Protein AF-A0A7S0CAJ6-F1 (afdb_monomer)

Secondary structure (DSSP, 8-state):
-HHHHHHHHHHHHHHHHHHTTSS-S----SSSS---HHHHHHHHHTSTTT---HHHHHHHHHH--EEEEE---TT----HHHHHHHHHHHHHHHHHHHHHHH----HHHHHHHHHHHHHHHHHHHTS--S-SSPPPHHHHHHHHHHHIIIIIHHHHHHHHHHHHHHHHHHHTSGGGPPPTT---EEEEE-TTT--TT-TT-

Nearest PDB structures (foldseek):
  8qx3-assembly1_C  TM=8.739E-01  e=5.247E-10  Arabidopsis thaliana
  6v3o-assembly1_D  TM=8.210E-01  e=3.487E-10  Zea mays
  8qx3-assembly1_A  TM=8.551E-01  e=1.188E-09  Arabidopsis thaliana
  8qx3-assembly1_B  TM=8.591E-01  e=1.895E-09  Arabidopsis thaliana
  8ojq-assembly1_A-2  TM=8.655E-01  e=7.689E-09  Arabidopsis thaliana

Sequence (201 aa):
EMLRESVRLVNTTAETAKGKSIEMPSPVCALGTQPDSCGSIIPALLKEPYNLTPEEVHETLLNQKVEIVLTAHPTEVNRRTLLDKHHRIQLLLTEADNQRRHGDCTPYQKKLLDESLEREISLIWQSDELARSKPTVQTEAEMGTLVIENVMWKALPQYLRKLNATMISELGGTQFSLPLDATPFQISSWMGGDRDGNQNV

InterPro domains:
  IPR015813 Pyruvate/Phosphoenolpyruvate kinase-like domain superfamily [SSF51621] (33-201)
  IPR018129 Phosphoenolpyruvate carboxylase, Lys active site [PS00781] (69-80)
  IPR021135 Phosphoenolpyruvate carboxylase [PF00311] (28-201)
  IPR021135 Phosphoenolpyruvate carboxylase [PR00150] (68-81)
  IPR021135 Phosphoenolpyruvate carboxylase [PR00150] (125-141)
  IPR021135 Phosphoenolpyruvate carboxylase [PR00150] (187-201)
  IPR021135 Phosphoenolpyruvate carboxylase [PTHR30523] (35-201)

Organism: NCBI:txid420281

Radius of gyration: 21.63 Å; Cα contacts (8 Å, |Δi|>4): 138; chains: 1; bounding box: 56×46×52 Å

Structure (mmCIF, N/CA/C/O backbone):
data_AF-A0A7S0CAJ6-F1
#
_entry.id   AF-A0A7S0CAJ6-F1
#
loop_
_atom_site.group_PDB
_atom_site.id
_atom_site.type_symbol
_atom_site.label_atom_id
_atom_site.label_alt_id
_atom_site.label_comp_id
_atom_site.label_asym_id
_atom_site.label_entity_id
_atom_site.label_seq_id
_atom_site.pdbx_PDB_ins_code
_atom_site.Cartn_x
_atom_site.Cartn_y
_atom_site.Cartn_z
_atom_site.occupancy
_atom_site.B_iso_or_equiv
_atom_site.auth_seq_id
_atom_site.auth_comp_id
_atom_site.auth_asym_id
_atom_site.auth_atom_id
_atom_site.pdbx_PDB_model_num
ATOM 1 N N . GLU A 1 1 ? 8.301 1.574 -28.853 1.00 56.06 1 G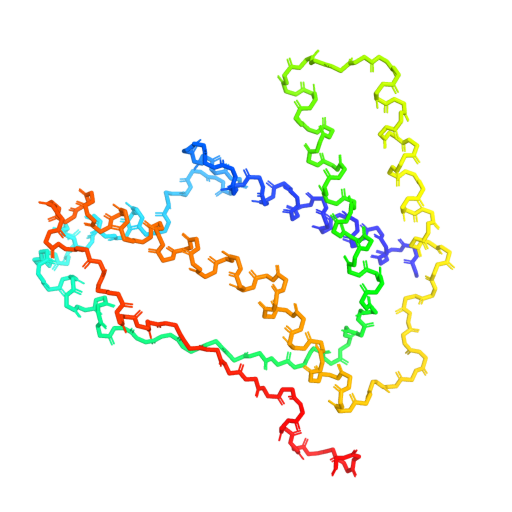LU A N 1
ATOM 2 C CA . GLU A 1 1 ? 9.159 1.364 -27.666 1.00 56.06 1 GLU A CA 1
ATOM 3 C C . GLU A 1 1 ? 9.494 2.681 -26.977 1.00 56.06 1 GLU A C 1
ATOM 5 O O . GLU A 1 1 ? 8.996 2.885 -25.882 1.00 56.06 1 GLU A O 1
ATOM 10 N N . MET A 1 2 ? 10.148 3.635 -27.652 1.00 53.91 2 MET A N 1
ATOM 11 C CA . MET A 1 2 ? 10.526 4.949 -27.086 1.00 53.91 2 MET A CA 1
ATOM 12 C C . MET A 1 2 ? 9.396 5.714 -26.357 1.00 53.91 2 MET A C 1
ATOM 14 O O . MET A 1 2 ? 9.608 6.244 -25.274 1.00 53.91 2 MET A O 1
ATOM 18 N N . LEU A 1 3 ? 8.179 5.740 -26.915 1.00 60.88 3 LEU A N 1
ATOM 19 C CA . LEU A 1 3 ? 7.021 6.403 -26.291 1.00 60.88 3 LEU A CA 1
ATOM 20 C C . LEU A 1 3 ? 6.440 5.646 -25.083 1.00 60.88 3 LEU A C 1
ATOM 22 O O . LEU A 1 3 ? 5.739 6.241 -24.275 1.00 60.88 3 LEU A O 1
ATOM 26 N N . ARG A 1 4 ? 6.678 4.335 -24.963 1.00 64.38 4 ARG A N 1
ATOM 27 C CA . ARG A 1 4 ? 6.185 3.544 -23.823 1.00 64.38 4 ARG A CA 1
ATOM 28 C C . ARG A 1 4 ? 7.113 3.678 -22.627 1.00 64.38 4 ARG A C 1
ATOM 30 O O . ARG A 1 4 ? 6.627 3.883 -21.520 1.00 64.38 4 ARG A O 1
ATOM 37 N N . GLU A 1 5 ? 8.422 3.636 -22.866 1.00 65.69 5 GLU A N 1
ATOM 38 C CA . GLU A 1 5 ? 9.405 3.872 -21.809 1.00 65.69 5 GLU A CA 1
ATOM 39 C C . GLU A 1 5 ? 9.299 5.283 -21.239 1.00 65.69 5 GLU A C 1
ATOM 41 O O . GLU A 1 5 ? 9.301 5.450 -20.022 1.00 65.69 5 GLU A O 1
ATOM 46 N N . SER A 1 6 ? 9.114 6.295 -22.092 1.00 64.12 6 SER A N 1
ATOM 47 C CA . SER A 1 6 ? 8.906 7.660 -21.611 1.00 64.12 6 SER A CA 1
ATOM 48 C C . SER A 1 6 ? 7.640 7.774 -20.760 1.00 64.12 6 SER A C 1
ATOM 50 O O . SER A 1 6 ? 7.690 8.371 -19.690 1.00 64.12 6 SER A O 1
ATOM 52 N N . VAL A 1 7 ? 6.531 7.138 -21.156 1.00 69.44 7 VAL A N 1
ATOM 53 C CA . VAL A 1 7 ? 5.298 7.102 -20.350 1.00 69.44 7 VAL A CA 1
ATOM 54 C C . VAL A 1 7 ? 5.506 6.364 -19.023 1.00 69.44 7 VAL A C 1
ATOM 56 O O . VAL A 1 7 ? 5.032 6.839 -17.995 1.00 69.44 7 VAL A O 1
ATOM 59 N N . ARG A 1 8 ? 6.245 5.249 -18.994 1.00 68.00 8 ARG A N 1
ATOM 60 C CA . ARG A 1 8 ? 6.534 4.509 -17.750 1.00 68.00 8 ARG A CA 1
ATOM 61 C C . ARG A 1 8 ? 7.472 5.253 -16.811 1.00 68.00 8 ARG A C 1
ATOM 63 O O . ARG A 1 8 ? 7.234 5.254 -15.607 1.00 68.00 8 ARG A O 1
ATOM 70 N N . LEU A 1 9 ? 8.499 5.919 -17.331 1.00 69.44 9 LEU A N 1
ATOM 71 C CA . LEU A 1 9 ? 9.369 6.798 -16.544 1.00 69.44 9 LEU A CA 1
ATOM 72 C C . LEU A 1 9 ? 8.588 7.999 -15.999 1.00 69.44 9 LEU A C 1
ATOM 74 O O . LEU A 1 9 ? 8.741 8.357 -14.830 1.00 69.44 9 LEU A O 1
ATOM 78 N N . VAL A 1 10 ? 7.690 8.580 -16.798 1.00 70.69 10 VAL A N 1
ATOM 79 C CA . VAL A 1 10 ? 6.764 9.628 -16.341 1.00 70.69 10 VAL A CA 1
ATOM 80 C C . VAL A 1 10 ? 5.822 9.094 -15.256 1.00 70.69 10 VAL A C 1
ATOM 82 O O . VAL A 1 10 ? 5.628 9.757 -14.241 1.00 70.69 10 VAL A O 1
ATOM 85 N N . ASN A 1 11 ? 5.304 7.874 -15.392 1.00 69.38 11 ASN A N 1
ATOM 86 C CA . ASN A 1 11 ? 4.483 7.258 -14.349 1.00 69.38 11 ASN A CA 1
ATOM 87 C C . ASN A 1 11 ? 5.297 6.966 -13.084 1.00 69.38 11 ASN A C 1
ATOM 89 O O . ASN A 1 11 ? 4.845 7.300 -12.000 1.00 69.38 11 ASN A O 1
ATOM 93 N N . THR A 1 12 ? 6.521 6.446 -13.207 1.00 66.44 12 THR A N 1
ATOM 94 C CA . THR A 1 12 ? 7.406 6.157 -12.063 1.00 66.44 12 THR A CA 1
ATOM 95 C C . THR A 1 12 ? 7.773 7.442 -11.321 1.00 66.44 12 THR A C 1
ATOM 97 O O . THR A 1 12 ? 7.768 7.484 -10.094 1.00 66.44 12 THR A O 1
ATOM 100 N N . THR A 1 13 ? 8.068 8.523 -12.046 1.00 64.38 13 THR A N 1
ATOM 101 C CA . THR A 1 13 ? 8.345 9.837 -11.440 1.00 64.38 13 THR A CA 1
ATOM 102 C C . THR A 1 13 ? 7.095 10.425 -10.786 1.00 64.38 13 THR A C 1
ATOM 104 O O . THR A 1 13 ? 7.186 10.937 -9.670 1.00 64.38 13 THR A O 1
ATOM 107 N N . ALA A 1 14 ? 5.918 10.286 -11.406 1.00 62.78 14 ALA A N 1
ATOM 108 C CA . ALA A 1 14 ? 4.643 10.681 -10.809 1.00 62.78 14 ALA A CA 1
ATOM 109 C C . ALA A 1 14 ? 4.301 9.853 -9.556 1.00 62.78 14 ALA A C 1
ATOM 111 O O . ALA A 1 14 ? 3.834 10.402 -8.560 1.00 62.78 14 ALA A O 1
ATOM 112 N N . GLU A 1 15 ? 4.565 8.549 -9.567 1.00 64.12 15 GLU A N 1
ATOM 113 C CA . GLU A 1 15 ? 4.399 7.650 -8.424 1.00 64.12 15 GLU A CA 1
ATOM 114 C C . GLU A 1 15 ? 5.406 7.941 -7.320 1.00 64.12 15 GLU A C 1
ATOM 116 O O . GLU A 1 15 ? 5.031 7.934 -6.158 1.00 64.12 15 GLU A O 1
ATOM 121 N N . THR A 1 16 ? 6.654 8.274 -7.649 1.00 58.00 16 THR A N 1
ATOM 122 C CA . THR A 1 16 ? 7.658 8.714 -6.666 1.00 58.00 16 THR A CA 1
ATOM 123 C C . THR A 1 16 ? 7.223 10.027 -6.014 1.00 58.00 16 THR A C 1
ATOM 125 O O . THR A 1 16 ? 7.262 10.163 -4.792 1.00 58.00 16 THR A O 1
ATOM 128 N N . ALA A 1 17 ? 6.715 10.972 -6.812 1.00 57.72 17 ALA A N 1
ATOM 129 C CA . ALA A 1 17 ? 6.152 12.220 -6.308 1.00 57.72 17 ALA A CA 1
ATOM 130 C C . ALA A 1 17 ? 4.922 11.990 -5.407 1.00 57.72 17 ALA A C 1
ATOM 132 O O . ALA A 1 17 ? 4.751 12.719 -4.430 1.00 57.72 17 ALA A O 1
ATOM 133 N N . LYS A 1 18 ? 4.100 10.965 -5.687 1.00 54.47 18 LYS A N 1
ATOM 134 C CA . LYS A 1 18 ? 2.962 10.547 -4.842 1.00 54.47 18 LYS A CA 1
ATOM 135 C C . LYS A 1 18 ? 3.380 9.733 -3.605 1.00 54.47 18 LYS A C 1
ATOM 137 O O . LYS A 1 18 ? 2.812 9.922 -2.539 1.00 54.47 18 LYS A O 1
ATOM 142 N N . GLY A 1 19 ? 4.375 8.851 -3.718 1.00 43.56 19 GLY A N 1
ATOM 143 C CA . GLY A 1 19 ? 4.900 7.977 -2.655 1.00 43.56 19 GLY A CA 1
ATOM 144 C C . GLY A 1 19 ? 5.684 8.720 -1.568 1.00 43.56 19 GLY A C 1
ATOM 145 O O . GLY A 1 19 ? 5.914 8.187 -0.485 1.00 43.56 19 GLY A O 1
ATOM 146 N N . LYS A 1 20 ? 5.994 9.995 -1.824 1.00 44.81 20 LYS A N 1
ATOM 147 C CA . LYS A 1 20 ? 6.508 11.019 -0.901 1.00 44.81 20 LYS A CA 1
ATOM 148 C C . LYS A 1 20 ? 5.696 11.176 0.402 1.00 44.81 20 LYS A C 1
ATOM 150 O O . LYS A 1 20 ? 6.142 11.861 1.312 1.00 44.81 20 LYS A O 1
ATOM 155 N N . SER A 1 21 ? 4.525 10.547 0.512 1.00 33.09 21 SER A N 1
ATOM 156 C CA . SER A 1 21 ? 3.640 10.584 1.685 1.00 33.09 21 SER A CA 1
ATOM 157 C C . SER A 1 21 ? 3.901 9.506 2.760 1.00 33.09 21 SER A C 1
ATOM 159 O O . SER A 1 21 ? 3.125 9.445 3.711 1.00 33.09 21 SER A O 1
ATOM 161 N N . ILE A 1 22 ? 4.923 8.642 2.631 1.00 35.56 22 ILE A N 1
ATOM 162 C CA . ILE A 1 22 ? 5.114 7.473 3.531 1.00 35.56 22 ILE A CA 1
ATOM 163 C C . ILE A 1 22 ? 6.194 7.677 4.623 1.00 35.56 22 ILE A C 1
ATOM 165 O O . ILE A 1 22 ? 6.201 6.947 5.613 1.00 35.56 22 ILE A O 1
ATOM 169 N N . GLU A 1 23 ? 7.039 8.711 4.557 1.00 27.86 23 GLU A N 1
ATOM 170 C CA . GLU A 1 23 ? 7.819 9.137 5.733 1.00 27.86 23 GLU A CA 1
ATOM 171 C C . GLU A 1 23 ? 6.961 10.058 6.614 1.00 27.86 23 GLU A C 1
ATOM 173 O O . GLU A 1 23 ? 6.730 11.220 6.286 1.00 27.86 23 GLU A O 1
ATOM 178 N N . MET A 1 24 ? 6.456 9.537 7.739 1.00 28.42 24 MET A N 1
ATOM 179 C CA . MET A 1 24 ? 5.830 10.371 8.773 1.00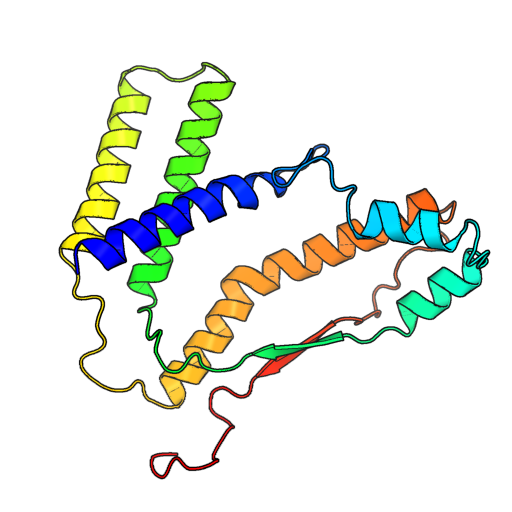 28.42 24 MET A CA 1
ATOM 180 C C . MET A 1 24 ? 6.931 11.152 9.508 1.00 28.42 24 MET A C 1
ATOM 182 O O . MET A 1 24 ? 7.793 10.535 10.135 1.00 28.42 24 MET A O 1
ATOM 186 N N . PRO A 1 25 ? 6.895 12.494 9.449 1.00 31.42 25 PRO A N 1
ATOM 187 C CA . PRO A 1 25 ? 5.883 13.232 10.194 1.00 31.42 25 PRO A CA 1
ATOM 188 C C . PRO A 1 25 ? 4.965 14.084 9.300 1.00 31.42 25 PRO A C 1
ATOM 190 O O . PRO A 1 25 ? 5.428 14.855 8.471 1.00 31.42 25 PRO A O 1
ATOM 193 N N . SER A 1 26 ? 3.654 13.956 9.544 1.00 36.22 26 SER A N 1
ATOM 194 C CA . SER A 1 26 ? 2.537 14.786 9.048 1.00 36.22 26 SER A CA 1
ATOM 195 C C . SER A 1 26 ? 2.526 15.104 7.534 1.00 36.22 26 SER A C 1
ATOM 197 O O . SER A 1 26 ? 3.125 16.090 7.099 1.00 36.22 26 SER A O 1
ATOM 199 N N . PRO A 1 27 ? 1.818 14.316 6.698 1.00 36.31 27 PRO A N 1
ATOM 200 C CA . PRO A 1 27 ? 1.874 14.481 5.253 1.00 36.31 27 PRO A CA 1
ATOM 201 C C . PRO A 1 27 ? 0.840 15.494 4.743 1.00 36.31 27 PRO A C 1
ATOM 203 O O . PRO A 1 27 ? -0.364 15.250 4.703 1.00 36.31 27 PRO A O 1
ATOM 206 N N . VAL A 1 28 ? 1.347 16.621 4.250 1.00 34.81 28 VAL A N 1
ATOM 207 C CA . VAL A 1 28 ? 0.629 17.535 3.358 1.00 34.81 28 VAL A CA 1
ATOM 208 C C . VAL A 1 28 ? 0.810 17.050 1.910 1.00 34.81 28 VAL A C 1
ATOM 210 O O . VAL A 1 28 ? 1.851 17.247 1.297 1.00 34.81 28 VAL A O 1
ATOM 213 N N . CYS A 1 29 ? -0.223 16.378 1.398 1.00 31.06 29 CYS A N 1
ATOM 214 C CA . CYS A 1 29 ? -0.849 16.568 0.081 1.00 31.06 29 CYS A CA 1
ATOM 215 C C . CYS A 1 29 ? -0.003 16.813 -1.189 1.00 31.06 29 CYS A C 1
ATOM 217 O O . CYS A 1 29 ? 0.468 17.919 -1.436 1.00 31.06 29 CYS A O 1
ATOM 219 N N . ALA A 1 30 ? -0.014 15.834 -2.106 1.00 31.23 30 ALA A N 1
ATOM 220 C CA . ALA A 1 30 ? 0.392 15.986 -3.514 1.00 31.23 30 ALA A CA 1
ATOM 221 C C . ALA A 1 30 ? -0.796 16.018 -4.515 1.00 31.23 30 ALA A C 1
ATOM 223 O O . ALA A 1 30 ? -0.592 15.925 -5.723 1.00 31.23 30 ALA A O 1
ATOM 224 N N . LEU A 1 31 ? -2.043 16.163 -4.043 1.00 31.88 31 LEU A N 1
ATOM 225 C CA . LEU A 1 31 ? -3.268 16.236 -4.865 1.00 31.88 31 LEU A CA 1
ATOM 226 C C . LEU A 1 31 ? -4.209 17.333 -4.336 1.00 31.88 31 LEU A C 1
ATOM 228 O O . LEU A 1 31 ? -5.321 17.053 -3.903 1.00 31.88 31 LEU A O 1
ATOM 232 N N . GLY A 1 32 ? -3.746 18.587 -4.289 1.00 28.28 32 GLY A N 1
ATOM 233 C CA . GLY A 1 32 ? -4.445 19.633 -3.528 1.00 28.28 32 GLY A CA 1
ATOM 234 C C . GLY A 1 32 ? -4.537 19.268 -2.042 1.00 28.28 32 GLY A C 1
ATOM 235 O O . GLY A 1 32 ? -4.205 18.158 -1.650 1.00 28.28 32 GLY A O 1
ATOM 236 N N . THR A 1 33 ? -4.937 20.198 -1.182 1.00 36.66 33 THR A N 1
ATOM 237 C CA . THR A 1 33 ? -5.145 19.948 0.253 1.00 36.66 33 THR A CA 1
ATOM 238 C C . THR A 1 33 ? -6.371 19.053 0.475 1.00 36.66 33 THR A C 1
ATOM 240 O O . THR A 1 33 ? -7.414 19.530 0.917 1.00 36.66 33 THR A O 1
ATOM 243 N N . GLN A 1 34 ? -6.298 17.775 0.106 1.00 43.91 34 GLN A N 1
ATOM 244 C CA . GLN A 1 34 ? -7.284 16.784 0.512 1.00 43.91 34 GLN A CA 1
ATOM 245 C C . GLN A 1 34 ? -6.914 16.284 1.910 1.00 43.91 34 GLN A C 1
ATOM 247 O O . GLN A 1 34 ? -5.827 15.738 2.097 1.00 43.91 34 GLN A O 1
ATOM 252 N N . PRO A 1 35 ? -7.769 16.500 2.919 1.00 51.34 35 PRO A N 1
ATOM 253 C CA . PRO A 1 35 ? -7.472 16.024 4.256 1.00 51.34 35 PRO A CA 1
ATOM 254 C C . PRO A 1 35 ? -7.350 14.491 4.244 1.00 51.34 35 PRO A C 1
ATOM 256 O O . PRO A 1 35 ? -7.979 13.817 3.428 1.00 51.34 35 PRO A O 1
ATOM 259 N N . ASP A 1 36 ? -6.502 13.951 5.125 1.00 66.56 36 ASP A N 1
ATOM 260 C CA . ASP A 1 36 ? -6.273 12.509 5.263 1.00 66.56 36 ASP A CA 1
ATOM 261 C C . ASP A 1 36 ? -7.607 11.748 5.245 1.00 66.56 36 ASP A C 1
ATOM 263 O O . ASP A 1 36 ? -8.521 12.110 5.983 1.00 66.56 36 ASP A O 1
ATOM 267 N N . SER A 1 37 ? -7.738 10.701 4.419 1.00 72.12 37 SER A N 1
ATOM 268 C CA . SER A 1 37 ? -9.033 10.024 4.221 1.00 72.12 37 SER A CA 1
ATOM 269 C C . SER A 1 37 ? -9.653 9.579 5.554 1.00 72.12 37 SER A C 1
ATOM 271 O O . SER A 1 37 ? -10.757 10.000 5.881 1.00 72.12 37 SER A O 1
ATOM 273 N N . CYS A 1 38 ? -8.914 8.848 6.394 1.00 75.50 38 CYS A N 1
ATOM 274 C CA . CYS A 1 38 ? -9.419 8.451 7.714 1.00 75.50 38 CYS A CA 1
ATOM 275 C C . CYS A 1 38 ? -9.551 9.642 8.679 1.00 75.50 38 CYS A C 1
ATOM 277 O O . CYS A 1 38 ? -10.531 9.732 9.413 1.00 75.50 38 CYS A O 1
ATOM 279 N N . GLY A 1 39 ? -8.584 10.568 8.655 1.00 77.69 39 GLY A N 1
ATOM 280 C CA . GLY A 1 39 ? -8.543 11.732 9.549 1.00 77.69 39 GLY A CA 1
ATOM 281 C C . GLY A 1 39 ? -9.616 12.784 9.267 1.00 77.69 39 GLY A C 1
ATOM 282 O O . GLY A 1 39 ? -9.896 13.612 10.121 1.00 77.69 39 GLY A O 1
ATOM 283 N N . SER A 1 40 ? -10.236 12.759 8.089 1.00 82.56 40 SER A N 1
ATOM 284 C CA . SER A 1 40 ? -11.346 13.645 7.725 1.00 82.56 40 SER A CA 1
ATOM 285 C C . SER A 1 40 ? -12.705 12.983 7.862 1.00 82.56 40 SER A C 1
ATOM 287 O O . SER A 1 40 ? -13.656 13.638 8.285 1.00 82.56 40 SER A O 1
ATOM 289 N N . ILE A 1 41 ? -12.800 11.694 7.531 1.00 88.19 41 ILE A N 1
ATOM 290 C CA . ILE A 1 41 ? -14.067 10.965 7.543 1.00 88.19 41 ILE A CA 1
ATOM 291 C C . ILE A 1 41 ? -14.548 10.732 8.972 1.00 88.19 41 ILE A C 1
ATOM 293 O O . ILE A 1 41 ? -15.704 11.026 9.253 1.00 88.19 41 ILE A O 1
ATOM 297 N N . ILE A 1 42 ? -13.686 10.267 9.885 1.00 89.19 42 ILE A N 1
ATOM 298 C CA . ILE A 1 42 ? -14.113 9.970 11.264 1.00 89.19 42 ILE A CA 1
ATOM 299 C C . ILE A 1 42 ? -14.698 11.226 11.942 1.00 89.19 42 ILE A C 1
ATOM 301 O O . ILE A 1 42 ? -15.826 11.156 12.427 1.00 89.19 42 ILE A O 1
ATOM 305 N N . PRO A 1 43 ? -14.053 12.408 11.883 1.00 88.25 43 PRO A N 1
ATOM 306 C CA . PRO A 1 43 ? -14.638 13.627 12.446 1.00 88.25 43 PRO A CA 1
ATOM 307 C C . PRO A 1 43 ? -15.889 14.114 11.715 1.00 88.25 43 PRO A C 1
ATOM 309 O O . PRO A 1 43 ? -16.715 14.796 12.316 1.00 88.25 43 PRO A O 1
ATOM 312 N N . ALA A 1 44 ? -16.019 13.819 10.418 1.00 89.19 44 ALA A N 1
ATOM 313 C CA . ALA A 1 44 ? -17.214 14.158 9.652 1.00 89.19 44 ALA A CA 1
ATOM 314 C C . ALA A 1 44 ? -18.415 13.284 10.045 1.00 89.19 44 ALA A C 1
ATOM 316 O O . ALA A 1 44 ? -19.532 13.787 10.061 1.00 89.19 44 ALA A O 1
ATOM 317 N N . LEU A 1 45 ? -18.192 12.016 10.407 1.00 90.50 45 LEU A N 1
ATOM 318 C CA . LEU A 1 45 ? -19.237 11.102 10.888 1.00 90.50 45 LEU A CA 1
ATOM 319 C C . LEU A 1 45 ? -19.784 11.499 12.268 1.00 90.50 45 LEU A C 1
ATOM 321 O O . LEU A 1 45 ? -20.966 11.304 12.540 1.00 90.50 45 LEU A O 1
ATOM 325 N N . LEU A 1 46 ? -18.940 12.096 13.115 1.00 90.12 46 LEU A N 1
ATOM 326 C CA . LEU A 1 46 ? -19.338 12.618 14.430 1.00 90.12 46 LEU A CA 1
ATOM 327 C C . LEU A 1 46 ? -20.102 13.951 14.348 1.00 90.12 46 LEU A C 1
ATOM 329 O O . LEU A 1 46 ? -20.666 14.407 15.340 1.00 90.12 46 LEU A O 1
ATOM 333 N N . LYS A 1 47 ? -20.079 14.614 13.188 1.00 90.19 47 LYS A N 1
ATOM 334 C CA . LYS A 1 47 ? -20.728 15.909 12.951 1.00 90.19 47 LYS A CA 1
ATOM 335 C C . LYS A 1 47 ? -21.981 15.735 12.091 1.00 90.19 47 LYS A C 1
ATOM 337 O O . LYS A 1 47 ? -22.236 14.684 11.502 1.00 90.19 47 LYS A O 1
ATOM 342 N N . GLU A 1 48 ? -22.745 16.814 11.980 1.00 82.88 48 GLU A N 1
ATOM 343 C CA . GLU A 1 48 ? -23.867 16.916 11.048 1.00 82.88 48 GLU A CA 1
ATOM 344 C C . GLU A 1 48 ? -23.420 16.606 9.604 1.00 82.88 48 GLU A C 1
ATOM 346 O O . GLU A 1 48 ? -22.362 17.092 9.181 1.00 82.88 48 GLU A O 1
ATOM 351 N N . PRO A 1 49 ? -24.201 15.843 8.811 1.00 84.06 49 PRO A N 1
ATOM 352 C CA . PRO A 1 49 ? -25.571 15.373 9.070 1.00 84.06 49 PRO A CA 1
ATOM 353 C C . PRO A 1 49 ? -25.673 13.979 9.721 1.00 84.06 49 PRO A C 1
ATOM 355 O O . PRO A 1 49 ? -26.778 13.457 9.855 1.00 84.06 49 PRO A O 1
ATOM 358 N N . TYR A 1 50 ? -24.550 13.332 10.043 1.00 88.31 50 TYR A N 1
ATOM 359 C CA . TYR A 1 50 ? -24.548 11.931 10.477 1.00 88.31 50 TYR A CA 1
ATOM 360 C C . TYR A 1 50 ? -24.758 11.785 11.988 1.00 88.31 50 TYR A C 1
ATOM 362 O O . TYR A 1 50 ? -25.508 10.902 12.390 1.00 88.31 50 TYR A O 1
ATOM 370 N N . ASN A 1 51 ? -24.145 12.662 12.801 1.00 89.88 51 ASN A N 1
ATOM 371 C CA . ASN A 1 51 ? -24.272 12.697 14.270 1.00 89.88 51 ASN A CA 1
ATOM 372 C C . ASN A 1 51 ? -24.143 11.321 14.951 1.00 89.88 51 ASN A C 1
ATOM 374 O O . ASN A 1 51 ? -24.859 11.026 15.910 1.00 89.88 51 ASN A O 1
ATOM 378 N N . LEU A 1 52 ? -23.240 10.476 14.454 1.00 92.69 52 LEU A N 1
ATOM 379 C CA . LEU A 1 52 ? -23.006 9.158 15.039 1.00 92.69 52 LEU A CA 1
ATOM 380 C C . LEU A 1 52 ? -22.263 9.296 16.366 1.00 92.69 52 LEU A C 1
ATOM 382 O O . LEU A 1 52 ? -21.411 10.181 16.521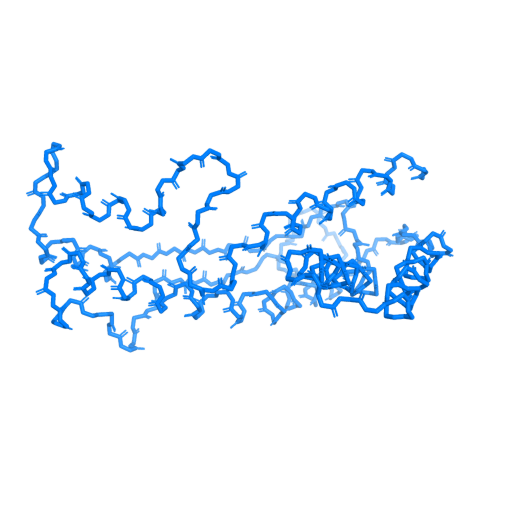 1.00 92.69 52 LEU A O 1
ATOM 386 N N . THR A 1 53 ? -22.550 8.411 17.318 1.00 93.31 53 THR A N 1
ATOM 387 C CA . THR A 1 53 ? -21.764 8.371 18.555 1.00 93.31 53 THR A CA 1
ATOM 388 C C . THR A 1 53 ? -20.396 7.726 18.304 1.00 93.31 53 THR A C 1
ATOM 390 O O . THR A 1 53 ? -20.239 6.920 17.378 1.00 93.31 53 THR A O 1
ATOM 393 N N . PRO A 1 54 ? -19.373 8.043 19.118 1.00 92.38 54 PRO A N 1
ATOM 394 C CA . PRO A 1 54 ? -18.069 7.398 19.002 1.00 92.38 54 PRO A CA 1
ATOM 395 C C . PRO A 1 54 ? -18.134 5.866 19.090 1.00 92.38 54 PRO A C 1
ATOM 397 O O . PRO A 1 54 ? -17.402 5.174 18.381 1.00 92.38 54 PRO A O 1
ATOM 400 N N . GLU A 1 55 ? -19.036 5.336 19.917 1.00 93.50 55 GLU A N 1
ATOM 401 C CA . GLU A 1 55 ? -19.278 3.900 20.070 1.00 93.50 55 GLU A CA 1
ATOM 402 C C . GLU A 1 55 ? -19.853 3.278 18.792 1.00 93.50 55 GLU A C 1
ATOM 404 O O . GLU A 1 55 ? -19.376 2.230 18.361 1.00 93.50 55 GLU A O 1
ATOM 409 N N . GLU A 1 56 ? -20.816 3.939 18.144 1.00 93.38 56 GLU A N 1
ATOM 410 C CA . GLU A 1 56 ? -21.413 3.467 16.886 1.00 93.38 56 GLU A CA 1
ATOM 411 C C . GLU A 1 56 ? -20.385 3.433 15.749 1.00 93.38 56 GLU A C 1
ATOM 413 O O . GLU A 1 56 ? -20.321 2.469 14.977 1.00 93.38 56 GLU A O 1
ATOM 418 N N . VAL A 1 57 ? -19.546 4.470 15.650 1.00 92.38 57 VAL A N 1
ATOM 419 C CA . VAL A 1 57 ? -18.463 4.524 14.655 1.00 92.38 57 VAL A CA 1
ATOM 420 C C . VAL A 1 57 ? -17.445 3.416 14.916 1.00 92.38 57 VAL A C 1
ATOM 422 O O . VAL A 1 57 ? -17.024 2.735 13.978 1.00 92.38 57 VAL A O 1
ATOM 425 N N . HIS A 1 58 ? -17.067 3.208 16.180 1.00 93.19 58 HIS A N 1
ATOM 426 C CA . HIS A 1 58 ? -16.140 2.149 16.575 1.00 93.19 58 HIS A CA 1
ATOM 427 C C . HIS A 1 58 ? -16.684 0.765 16.216 1.00 93.19 58 HIS A C 1
ATOM 429 O O . HIS A 1 58 ? -16.014 0.023 15.498 1.00 93.19 58 HIS A O 1
ATOM 435 N N . GLU A 1 59 ? -17.916 0.448 16.612 1.00 92.69 59 GLU A N 1
ATOM 436 C CA . GLU A 1 59 ? -18.554 -0.839 16.317 1.00 92.69 59 GLU A CA 1
ATOM 437 C C . GLU A 1 59 ? -18.694 -1.081 14.806 1.00 92.69 59 GLU A C 1
ATOM 439 O O . GLU A 1 59 ? -18.427 -2.181 14.312 1.00 92.69 59 GLU A O 1
ATOM 444 N N . THR A 1 60 ? -19.047 -0.044 14.042 1.00 91.94 60 THR A N 1
ATOM 445 C CA . THR A 1 60 ? -19.155 -0.137 12.579 1.00 91.94 60 THR A CA 1
ATOM 446 C C . THR A 1 60 ? -17.808 -0.467 11.936 1.00 91.94 60 THR A C 1
ATOM 448 O O . THR A 1 60 ? -17.738 -1.334 11.064 1.00 91.94 60 THR A O 1
ATOM 451 N N . LEU A 1 61 ? -16.728 0.182 12.383 1.00 90.50 61 LEU A N 1
ATOM 452 C CA . LEU A 1 61 ? -15.375 -0.078 11.882 1.00 90.50 61 LEU A CA 1
ATOM 453 C C . LEU A 1 61 ? -14.878 -1.481 12.254 1.00 90.50 61 LEU A C 1
ATOM 455 O O . LEU A 1 61 ? -14.194 -2.109 11.447 1.00 90.50 61 LEU A O 1
ATOM 459 N N . LEU A 1 62 ? -15.244 -1.999 13.431 1.00 91.31 62 LEU A N 1
ATOM 460 C CA . LEU A 1 62 ? -14.906 -3.370 13.834 1.00 91.31 62 LEU A CA 1
ATOM 461 C C . LEU A 1 62 ? -15.619 -4.430 12.993 1.00 91.31 62 LEU A C 1
ATOM 463 O O . LEU A 1 62 ? -15.043 -5.479 12.701 1.00 91.31 62 LEU A O 1
ATOM 467 N N . ASN A 1 63 ? -16.856 -4.154 12.586 1.00 91.81 63 ASN A N 1
ATOM 468 C CA . ASN A 1 63 ? -17.650 -5.064 11.765 1.00 91.81 63 ASN A CA 1
ATOM 469 C C . ASN A 1 63 ? -17.379 -4.920 10.259 1.00 91.81 63 ASN A C 1
ATOM 471 O O . ASN A 1 63 ? -17.839 -5.746 9.464 1.00 91.81 63 ASN A O 1
ATOM 475 N N . GLN A 1 64 ? -16.634 -3.893 9.848 1.00 91.38 64 GLN A N 1
ATOM 476 C CA . GLN A 1 64 ? -16.309 -3.663 8.450 1.00 91.38 64 GLN A CA 1
ATOM 477 C C . GLN A 1 64 ? -15.372 -4.751 7.916 1.00 91.38 64 GLN A C 1
ATOM 479 O O . GLN A 1 64 ? -14.343 -5.074 8.509 1.00 91.38 64 GLN A O 1
ATOM 484 N N . LYS A 1 65 ? -15.709 -5.276 6.735 1.00 93.00 65 LYS A N 1
ATOM 485 C CA . LYS A 1 65 ? -14.856 -6.193 5.979 1.00 93.00 65 LYS A CA 1
ATOM 486 C C . LYS A 1 65 ? -14.654 -5.673 4.568 1.00 93.00 65 LYS A C 1
ATOM 488 O O . LYS A 1 65 ? -15.616 -5.359 3.869 1.00 93.00 65 LYS A O 1
ATOM 493 N N . VAL A 1 66 ? -13.398 -5.598 4.159 1.00 93.06 66 VAL A N 1
ATOM 494 C CA . VAL A 1 66 ? -12.970 -5.211 2.820 1.00 93.06 66 VAL A CA 1
ATOM 495 C C . VAL A 1 66 ? -12.175 -6.366 2.237 1.00 93.06 66 VAL A C 1
ATOM 497 O O . VAL A 1 66 ? -11.132 -6.747 2.768 1.00 93.06 66 VAL A O 1
ATOM 500 N N . GLU A 1 67 ? -12.661 -6.915 1.130 1.00 93.75 67 GLU A N 1
ATOM 501 C CA . GLU A 1 67 ? -11.958 -7.951 0.384 1.00 93.75 67 GLU A CA 1
ATOM 502 C C . GLU A 1 67 ? -11.282 -7.344 -0.848 1.00 93.75 67 GLU A C 1
ATOM 504 O O . GLU A 1 67 ? -11.920 -6.687 -1.672 1.00 93.75 67 GLU A O 1
ATOM 509 N N . ILE A 1 68 ? -9.973 -7.556 -0.966 1.00 91.94 68 ILE A N 1
ATOM 510 C CA . ILE A 1 68 ? -9.161 -7.130 -2.103 1.00 91.94 68 ILE A CA 1
ATOM 511 C C . ILE A 1 68 ? -8.875 -8.363 -2.951 1.00 91.94 68 ILE A C 1
ATOM 513 O O . ILE A 1 68 ? -8.137 -9.252 -2.529 1.00 91.94 68 ILE A O 1
ATOM 517 N N . VAL A 1 69 ? -9.436 -8.401 -4.158 1.00 90.81 69 VAL A N 1
ATOM 518 C CA . VAL A 1 69 ? -9.239 -9.507 -5.099 1.00 90.81 69 VAL A CA 1
ATOM 519 C C . VAL A 1 69 ? -8.192 -9.120 -6.141 1.00 90.81 69 VAL A C 1
ATOM 521 O O . VAL A 1 69 ? -8.416 -8.238 -6.971 1.00 90.81 69 VAL A O 1
ATOM 524 N N . LEU A 1 70 ? -7.037 -9.783 -6.102 1.00 87.75 70 LEU A N 1
ATOM 525 C CA . LEU A 1 70 ? -5.971 -9.619 -7.086 1.00 87.75 70 LEU A CA 1
ATOM 526 C C . LEU A 1 70 ? -6.305 -10.397 -8.362 1.00 87.75 70 LEU A C 1
ATOM 528 O O . LEU A 1 70 ? -6.640 -11.580 -8.319 1.00 87.75 70 LEU A O 1
ATOM 532 N N . THR A 1 71 ? -6.182 -9.737 -9.509 1.00 85.50 71 THR A N 1
ATOM 533 C CA . THR A 1 71 ? -6.459 -10.316 -10.829 1.00 85.50 71 THR A CA 1
ATOM 534 C C . THR A 1 71 ? -5.256 -10.135 -11.744 1.00 85.50 71 THR A C 1
ATOM 536 O O . THR A 1 71 ? -4.500 -9.169 -11.614 1.00 85.50 71 THR A O 1
ATOM 539 N N . ALA A 1 72 ? -5.043 -11.085 -12.655 1.00 75.81 72 ALA A N 1
ATOM 540 C CA . ALA A 1 72 ? -3.984 -10.973 -13.649 1.00 75.81 72 ALA A CA 1
ATOM 541 C C . ALA A 1 72 ? -4.311 -9.831 -14.617 1.00 75.81 72 ALA A C 1
ATOM 543 O O . ALA A 1 72 ? -5.403 -9.781 -15.184 1.00 75.81 72 ALA A O 1
ATOM 544 N N . HIS A 1 73 ? -3.361 -8.921 -14.834 1.00 71.06 73 HIS A N 1
ATOM 545 C CA . HIS A 1 73 ? -3.524 -7.906 -15.863 1.00 71.06 73 HIS A CA 1
ATOM 546 C C . HIS A 1 73 ? -3.161 -8.510 -17.233 1.00 71.06 73 HIS A C 1
ATOM 548 O O . HIS A 1 73 ? -2.012 -8.916 -17.430 1.00 71.06 73 HIS A O 1
ATOM 554 N N . PRO A 1 74 ? -4.088 -8.552 -18.208 1.00 55.28 74 PRO A N 1
ATOM 555 C CA . PRO A 1 74 ? -3.947 -9.367 -19.419 1.00 55.28 74 PRO A CA 1
ATOM 556 C C . PRO A 1 74 ? -2.818 -8.921 -20.359 1.00 55.28 74 PRO A C 1
ATOM 558 O O . PRO A 1 74 ? -2.419 -9.676 -21.244 1.00 55.28 74 PRO A O 1
ATOM 561 N N . THR A 1 75 ? -2.297 -7.702 -20.197 1.00 54.25 75 THR A N 1
ATOM 562 C CA . THR A 1 75 ? -1.284 -7.125 -21.096 1.00 54.25 75 THR A CA 1
ATOM 563 C C . THR A 1 75 ? 0.013 -6.723 -20.408 1.00 54.25 75 THR A C 1
ATOM 565 O O . THR A 1 75 ? 0.909 -6.216 -21.080 1.00 54.25 75 THR A O 1
ATOM 568 N N . GLU A 1 76 ? 0.136 -6.914 -19.093 1.00 57.41 76 GLU A N 1
ATOM 569 C CA . GLU A 1 76 ? 1.314 -6.456 -18.352 1.00 57.41 76 GLU A CA 1
ATOM 570 C C . GLU A 1 76 ? 2.067 -7.628 -17.731 1.00 57.41 76 GLU A C 1
ATOM 572 O O . GLU A 1 76 ? 2.002 -7.903 -16.538 1.00 57.41 76 GLU A O 1
ATOM 577 N N . VAL A 1 77 ? 2.833 -8.315 -18.578 1.00 57.66 77 VAL A N 1
ATOM 578 C CA . VAL A 1 77 ? 3.831 -9.291 -18.136 1.00 57.66 77 VAL A CA 1
ATOM 579 C C . VAL A 1 77 ? 5.105 -8.530 -17.791 1.00 57.66 77 VAL A C 1
ATOM 581 O O . VAL A 1 77 ? 6.127 -8.643 -18.470 1.00 57.66 77 VAL A O 1
ATOM 584 N N . ASN A 1 78 ? 5.044 -7.685 -16.763 1.00 60.88 78 ASN A N 1
ATOM 585 C CA . ASN A 1 78 ? 6.259 -7.051 -16.279 1.00 60.88 78 ASN A CA 1
ATOM 586 C C . ASN A 1 78 ? 7.113 -8.125 -15.622 1.00 60.88 78 ASN A C 1
ATOM 588 O O . ASN A 1 78 ? 6.758 -8.683 -14.583 1.00 60.88 78 ASN A O 1
ATOM 592 N N . ARG A 1 79 ? 8.254 -8.428 -16.248 1.00 71.12 79 ARG A N 1
ATOM 593 C CA . ARG A 1 79 ? 9.259 -9.293 -15.636 1.00 71.12 79 ARG A CA 1
ATOM 594 C C . ARG A 1 79 ? 9.615 -8.715 -14.272 1.00 71.12 79 ARG A C 1
ATOM 596 O O . ARG A 1 79 ? 9.868 -7.516 -14.162 1.00 71.12 79 ARG A O 1
ATOM 603 N N . ARG A 1 80 ? 9.718 -9.580 -13.261 1.00 71.81 80 ARG A N 1
ATOM 604 C CA . ARG A 1 80 ? 10.186 -9.224 -11.912 1.00 71.81 80 ARG A CA 1
ATOM 605 C C . ARG A 1 80 ? 11.426 -8.325 -11.949 1.00 71.81 80 ARG A C 1
ATOM 607 O O . ARG A 1 80 ? 11.481 -7.320 -11.257 1.00 71.81 80 ARG A O 1
ATOM 614 N N . THR A 1 81 ? 12.364 -8.634 -12.844 1.00 76.62 81 THR A N 1
ATOM 615 C CA . THR A 1 81 ? 13.587 -7.850 -13.038 1.00 76.62 81 THR A CA 1
ATOM 616 C C . THR A 1 81 ? 13.319 -6.390 -13.394 1.00 76.62 81 THR A C 1
ATOM 618 O O . THR A 1 81 ? 14.042 -5.529 -12.915 1.00 76.62 81 THR A O 1
ATOM 621 N N . LEU A 1 82 ? 12.303 -6.084 -14.206 1.00 79.50 82 LEU A N 1
ATOM 622 C CA . LEU A 1 82 ? 11.952 -4.706 -14.564 1.00 79.50 82 LEU A CA 1
ATOM 623 C C . LEU A 1 82 ? 11.262 -3.978 -13.410 1.00 79.50 82 LEU A C 1
ATOM 625 O O . LEU A 1 82 ? 11.575 -2.818 -13.160 1.00 79.50 82 LEU A O 1
ATOM 629 N N . LEU A 1 83 ? 10.391 -4.657 -12.656 1.00 77.88 83 LEU A N 1
ATOM 630 C CA . LEU A 1 83 ? 9.797 -4.085 -11.441 1.00 77.88 83 LEU A CA 1
ATOM 631 C C . LEU A 1 83 ? 10.878 -3.708 -10.419 1.00 77.88 83 LEU A C 1
ATOM 633 O O . LEU A 1 83 ? 10.861 -2.599 -9.887 1.00 77.88 83 LEU A O 1
ATOM 637 N N . ASP A 1 84 ? 11.871 -4.578 -10.220 1.00 80.56 84 ASP A N 1
ATOM 638 C CA . ASP A 1 84 ? 13.011 -4.301 -9.342 1.00 80.56 84 ASP A CA 1
ATOM 639 C C . ASP A 1 84 ? 13.825 -3.087 -9.830 1.00 80.56 84 ASP A C 1
ATOM 641 O O . ASP A 1 84 ? 14.289 -2.277 -9.023 1.00 80.56 84 ASP A O 1
ATOM 645 N N . LYS A 1 85 ? 13.984 -2.923 -11.153 1.00 86.06 85 LYS A N 1
ATOM 646 C CA . LYS A 1 85 ? 14.652 -1.757 -11.760 1.00 86.06 85 LYS A CA 1
ATOM 647 C C . LYS A 1 85 ? 13.868 -0.468 -11.527 1.00 86.06 85 LYS A C 1
ATOM 649 O O . LYS A 1 85 ? 14.456 0.520 -11.086 1.00 86.06 85 LYS A O 1
ATOM 654 N N . HIS A 1 86 ? 12.555 -0.482 -11.749 1.00 84.56 86 HIS A N 1
ATOM 655 C CA . HIS A 1 86 ? 11.691 0.668 -11.469 1.00 84.56 86 H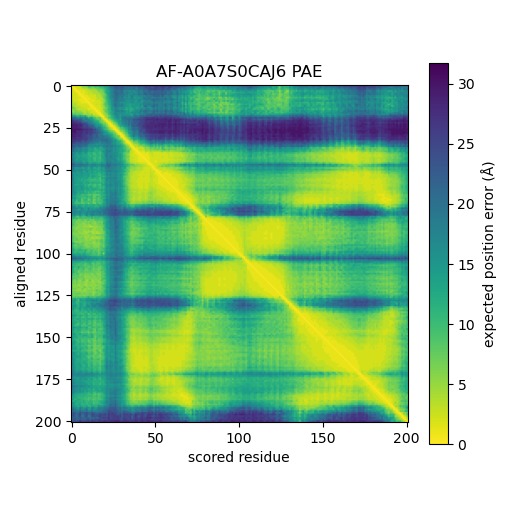IS A CA 1
ATOM 656 C C . HIS A 1 86 ? 11.722 1.052 -9.988 1.00 84.56 86 HIS A C 1
ATOM 658 O O . HIS A 1 86 ? 11.871 2.232 -9.668 1.00 84.56 86 HIS A O 1
ATOM 664 N N . HIS A 1 87 ? 11.688 0.069 -9.086 1.00 82.56 87 HIS A N 1
ATOM 665 C CA . HIS A 1 87 ? 11.794 0.325 -7.652 1.00 82.56 87 HIS A CA 1
ATOM 666 C C . HIS A 1 87 ? 13.132 0.983 -7.278 1.00 82.56 87 HIS A C 1
ATOM 668 O O . HIS A 1 87 ? 13.163 1.945 -6.512 1.00 82.56 87 HIS A O 1
ATOM 674 N N . ARG A 1 88 ? 14.249 0.535 -7.865 1.00 86.94 88 ARG A N 1
ATOM 675 C CA . ARG A 1 88 ? 15.556 1.188 -7.669 1.00 86.94 88 ARG A CA 1
ATOM 676 C C . ARG A 1 88 ? 15.578 2.624 -8.177 1.00 86.94 88 ARG A C 1
ATOM 678 O O . ARG A 1 88 ? 16.104 3.489 -7.483 1.00 86.94 88 ARG A O 1
ATOM 685 N N . ILE A 1 89 ? 15.002 2.887 -9.350 1.00 89.75 89 ILE A N 1
ATOM 686 C CA . ILE A 1 89 ? 14.890 4.252 -9.885 1.00 89.75 89 ILE A CA 1
ATOM 687 C C . ILE A 1 89 ? 14.084 5.131 -8.924 1.00 89.75 89 ILE A C 1
ATOM 689 O O . ILE A 1 89 ? 14.525 6.231 -8.606 1.00 89.75 89 ILE A O 1
ATOM 693 N N . GLN A 1 90 ? 12.961 4.639 -8.398 1.00 84.88 90 GLN A N 1
ATOM 694 C CA . GLN A 1 90 ? 12.165 5.356 -7.398 1.00 84.88 90 GLN A CA 1
ATOM 695 C C . GLN A 1 90 ? 12.982 5.698 -6.137 1.00 84.88 90 GLN A C 1
ATOM 697 O O . GLN A 1 90 ? 12.914 6.830 -5.651 1.00 84.88 90 GLN A O 1
ATOM 702 N N . LEU A 1 91 ? 13.787 4.762 -5.622 1.00 85.94 91 LEU A N 1
ATOM 703 C CA . LEU A 1 91 ? 14.666 5.009 -4.471 1.00 85.94 91 LEU A CA 1
ATOM 704 C C . LEU A 1 91 ? 15.736 6.068 -4.778 1.00 85.94 91 LEU A C 1
ATOM 706 O O . LEU A 1 91 ? 15.926 6.989 -3.987 1.00 85.94 91 LEU A O 1
ATOM 710 N N . LEU A 1 92 ? 16.388 5.981 -5.942 1.00 89.38 92 LEU A N 1
ATOM 711 C CA . LEU A 1 92 ? 17.391 6.959 -6.381 1.00 89.38 92 LEU A CA 1
ATOM 712 C C . LEU A 1 92 ? 16.788 8.358 -6.558 1.00 89.38 92 LEU A C 1
ATOM 714 O O . LEU A 1 92 ? 17.387 9.345 -6.141 1.00 89.38 92 LEU A O 1
ATOM 718 N N . LEU A 1 93 ? 15.588 8.454 -7.133 1.00 88.50 93 LEU A N 1
ATOM 719 C CA . LEU A 1 93 ? 14.870 9.723 -7.271 1.00 88.50 93 LEU A CA 1
ATOM 720 C C . LEU A 1 93 ? 14.485 10.312 -5.909 1.00 88.50 93 LEU A C 1
ATOM 722 O O . LEU A 1 93 ? 14.599 11.521 -5.714 1.00 88.50 93 LEU A O 1
ATOM 726 N N . THR A 1 94 ? 14.071 9.469 -4.961 1.00 84.81 94 THR A N 1
ATOM 727 C CA . THR A 1 94 ? 13.744 9.894 -3.590 1.00 84.81 94 THR A CA 1
ATOM 728 C C . THR A 1 94 ? 14.977 10.455 -2.881 1.00 84.81 94 THR A C 1
ATOM 730 O O . THR A 1 94 ? 14.914 11.538 -2.297 1.00 84.81 94 THR A O 1
ATOM 733 N N . GLU A 1 95 ? 16.116 9.770 -3.000 1.00 86.00 95 GLU A N 1
ATOM 734 C CA . GLU A 1 95 ? 17.404 10.224 -2.466 1.00 86.00 95 GLU A CA 1
ATOM 735 C C . GLU A 1 95 ? 17.836 11.563 -3.088 1.00 86.00 95 GLU A C 1
ATOM 737 O O . GLU A 1 95 ? 18.204 12.496 -2.372 1.00 86.00 95 GLU A O 1
ATOM 742 N N . ALA A 1 96 ? 17.704 11.708 -4.411 1.00 85.56 96 ALA A N 1
ATOM 743 C CA . ALA A 1 96 ? 18.002 12.955 -5.119 1.00 85.56 96 ALA A CA 1
ATOM 744 C C . ALA A 1 96 ? 17.163 14.134 -4.599 1.00 85.56 96 ALA A C 1
ATOM 746 O O . ALA A 1 96 ? 17.658 15.250 -4.415 1.00 85.56 96 ALA A O 1
ATOM 747 N N . ASP A 1 97 ? 15.875 13.888 -4.362 1.00 82.50 97 ASP A N 1
ATOM 748 C CA . ASP A 1 97 ? 14.932 14.877 -3.848 1.00 82.50 97 ASP A CA 1
ATOM 749 C C . ASP A 1 97 ? 15.222 15.259 -2.391 1.00 82.50 97 ASP A C 1
ATOM 751 O O . ASP A 1 97 ? 15.022 16.418 -2.011 1.00 82.50 97 ASP A O 1
ATOM 755 N N . ASN A 1 98 ? 15.667 14.308 -1.568 1.00 80.81 98 ASN A N 1
ATOM 756 C CA . ASN A 1 98 ? 16.079 14.560 -0.187 1.00 80.81 98 ASN A CA 1
ATOM 757 C C . ASN A 1 98 ? 17.347 15.424 -0.158 1.00 80.81 98 ASN A C 1
ATOM 759 O O . ASN A 1 98 ? 17.370 16.472 0.489 1.00 80.81 98 ASN A O 1
ATOM 763 N N . GLN A 1 99 ? 18.347 15.068 -0.963 1.00 83.31 99 GLN A N 1
ATOM 764 C CA . GLN A 1 99 ? 19.582 15.836 -1.133 1.00 83.31 99 GLN A CA 1
ATOM 765 C C . GLN A 1 99 ? 19.329 17.286 -1.578 1.00 83.31 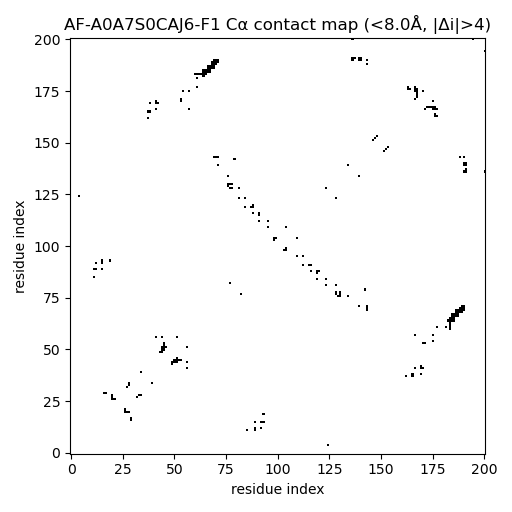99 GLN A C 1
ATOM 767 O O . GLN A 1 99 ? 19.954 18.213 -1.062 1.00 83.31 99 GLN A O 1
ATOM 772 N N . ARG A 1 100 ? 18.377 17.509 -2.497 1.00 79.12 100 ARG A N 1
ATOM 773 C CA . ARG A 1 100 ? 17.979 18.861 -2.934 1.00 79.12 100 ARG A CA 1
ATOM 774 C C . ARG A 1 100 ? 17.310 19.682 -1.833 1.00 79.12 100 ARG A C 1
ATOM 776 O O . ARG A 1 100 ? 17.506 20.892 -1.795 1.00 79.12 100 ARG A O 1
ATOM 783 N N . ARG A 1 101 ? 16.498 19.051 -0.981 1.00 78.12 101 ARG A N 1
ATOM 784 C CA . ARG A 1 101 ? 15.747 19.734 0.087 1.00 78.12 101 ARG A CA 1
ATOM 785 C C . ARG A 1 101 ? 16.617 20.097 1.283 1.00 78.12 101 ARG A C 1
ATOM 787 O O . ARG A 1 101 ? 16.447 21.181 1.832 1.00 78.12 101 ARG A O 1
ATOM 794 N N . HIS A 1 102 ? 17.523 19.207 1.672 1.00 77.12 102 HIS A N 1
ATOM 795 C CA . HIS A 1 102 ? 18.373 19.400 2.848 1.00 77.12 102 HIS A CA 1
ATOM 796 C C . HIS A 1 102 ? 19.678 20.144 2.532 1.00 77.12 102 HIS A C 1
ATOM 798 O O . HIS A 1 102 ? 20.290 20.701 3.433 1.00 77.12 102 HIS A O 1
ATOM 804 N N . GLY A 1 103 ? 20.077 20.231 1.256 1.00 72.75 103 GLY A N 1
ATOM 805 C CA . GLY A 1 103 ? 21.279 20.962 0.838 1.00 72.75 103 GLY A CA 1
ATOM 806 C C . GLY A 1 103 ? 22.598 20.234 1.133 1.00 72.75 103 GLY A C 1
ATOM 807 O O . GLY A 1 103 ? 23.662 20.770 0.840 1.00 72.75 103 GLY A O 1
ATOM 808 N N . ASP A 1 104 ? 22.538 19.002 1.641 1.00 69.31 104 ASP A N 1
ATOM 809 C CA . ASP A 1 104 ? 23.679 18.241 2.174 1.00 69.31 104 ASP A CA 1
ATOM 810 C C . ASP A 1 104 ? 24.448 17.412 1.123 1.00 69.31 104 ASP A C 1
ATOM 812 O O . ASP A 1 104 ? 25.114 16.430 1.452 1.00 69.31 104 ASP A O 1
ATOM 816 N N . CYS A 1 105 ? 24.370 17.768 -0.163 1.00 79.50 105 CYS A N 1
ATOM 817 C CA . CYS A 1 105 ? 24.949 16.952 -1.232 1.00 79.50 105 CYS A CA 1
ATOM 818 C C . CYS A 1 105 ? 26.268 17.512 -1.769 1.00 79.50 105 CYS A C 1
ATOM 820 O O . CYS A 1 105 ? 26.327 18.590 -2.366 1.00 79.50 105 CYS A O 1
ATOM 822 N N . THR A 1 106 ? 27.337 16.732 -1.613 1.00 85.56 106 THR A N 1
ATOM 823 C CA . THR A 1 106 ? 28.625 17.023 -2.249 1.00 85.56 106 THR A CA 1
ATOM 824 C C . THR A 1 106 ? 28.548 16.812 -3.769 1.00 85.56 106 THR A C 1
ATOM 826 O O . THR A 1 106 ? 27.817 15.937 -4.241 1.00 85.56 106 THR A O 1
ATOM 829 N N . PRO A 1 107 ? 29.362 17.524 -4.574 1.00 86.38 107 PRO A N 1
ATOM 830 C CA . PRO A 1 107 ? 29.412 17.307 -6.023 1.00 86.38 107 PRO A CA 1
ATOM 831 C C . PRO A 1 107 ? 29.693 15.848 -6.420 1.00 86.38 107 PRO A C 1
ATOM 833 O O . PRO A 1 107 ? 29.192 15.373 -7.436 1.00 86.38 107 PRO A O 1
ATOM 836 N N . TYR A 1 108 ? 3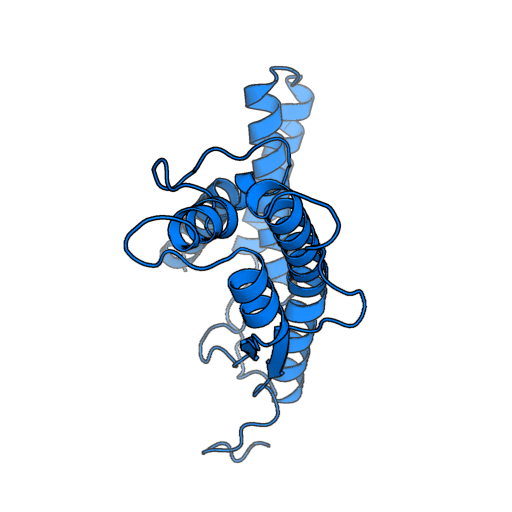0.467 15.128 -5.602 1.00 87.38 108 TYR A N 1
ATOM 837 C CA . TYR A 1 108 ? 30.764 13.712 -5.804 1.00 87.38 108 TYR A CA 1
ATOM 838 C C . TYR A 1 108 ? 29.535 12.814 -5.599 1.00 87.38 108 TYR A C 1
ATOM 840 O O . TYR A 1 108 ? 29.260 11.961 -6.440 1.00 87.38 108 TYR A O 1
ATOM 848 N N . GLN A 1 109 ? 28.764 13.025 -4.526 1.00 86.12 109 GLN A N 1
ATOM 849 C CA . GLN A 1 109 ? 27.530 12.269 -4.267 1.00 86.12 109 GLN A CA 1
ATOM 850 C C . GLN A 1 109 ? 26.491 12.490 -5.366 1.00 86.12 109 GLN A C 1
ATOM 852 O O . GLN A 1 109 ? 25.907 11.522 -5.850 1.00 86.12 109 GLN A O 1
ATOM 857 N N . LYS A 1 110 ? 26.325 13.740 -5.818 1.00 87.81 110 LYS A N 1
ATOM 858 C CA . LYS A 1 110 ? 25.438 14.058 -6.940 1.00 87.81 110 LYS A CA 1
ATOM 859 C C . LYS A 1 110 ? 25.843 13.295 -8.202 1.00 87.81 110 LYS A C 1
ATOM 861 O O . LYS A 1 110 ? 25.001 12.667 -8.831 1.00 87.81 110 LYS A O 1
ATOM 866 N N . LYS A 1 111 ? 27.141 13.289 -8.524 1.00 90.81 111 LYS A N 1
ATOM 867 C CA . LYS A 1 111 ? 27.667 12.565 -9.688 1.00 90.81 111 LYS A CA 1
ATOM 868 C C . LYS A 1 111 ? 27.399 11.060 -9.602 1.00 90.81 111 LYS A C 1
ATOM 870 O O . LYS A 1 111 ? 26.953 10.473 -10.577 1.00 90.81 111 LYS A O 1
ATOM 875 N N . LEU A 1 112 ? 27.637 10.440 -8.443 1.00 91.50 112 LEU A N 1
ATOM 876 C CA . LEU A 1 112 ? 27.357 9.013 -8.242 1.00 91.50 112 LEU A CA 1
ATOM 877 C C . LEU A 1 112 ? 25.872 8.674 -8.399 1.00 91.50 112 LEU A C 1
ATOM 879 O O . LEU A 1 112 ? 25.530 7.596 -8.895 1.00 91.50 112 LEU A O 1
ATOM 883 N N . LEU A 1 113 ? 24.998 9.573 -7.946 1.00 90.56 113 LEU A N 1
ATOM 884 C CA . LEU A 1 113 ? 23.558 9.410 -8.056 1.00 90.56 113 LEU A CA 1
ATOM 885 C C . LEU A 1 113 ? 23.099 9.523 -9.516 1.00 90.56 113 LEU A C 1
ATOM 887 O O . LEU A 1 113 ? 22.379 8.638 -9.980 1.00 90.56 113 LEU A O 1
ATOM 891 N N . ASP A 1 114 ? 23.592 10.523 -10.249 1.00 90.81 114 ASP A N 1
ATOM 892 C CA . ASP A 1 114 ? 23.338 10.688 -11.685 1.00 90.81 114 ASP A CA 1
ATOM 893 C C . ASP A 1 114 ? 23.843 9.459 -12.475 1.00 90.81 114 ASP A C 1
ATOM 895 O O . ASP A 1 114 ? 23.073 8.837 -13.207 1.00 90.81 114 ASP A O 1
ATOM 899 N N . GLU A 1 115 ? 25.083 9.010 -12.235 1.00 94.56 115 GLU A N 1
ATOM 900 C CA . GLU A 1 115 ? 25.657 7.803 -12.863 1.00 94.56 115 GLU A CA 1
ATOM 901 C C . GLU A 1 115 ? 24.847 6.532 -12.545 1.00 94.56 115 GLU A C 1
ATOM 903 O O . GLU A 1 115 ? 24.731 5.622 -13.370 1.00 94.56 115 GLU A O 1
ATOM 908 N N . SER A 1 116 ? 24.291 6.434 -11.336 1.00 93.75 116 SER A N 1
ATOM 909 C CA . SER A 1 116 ? 23.474 5.284 -10.940 1.00 93.75 116 SER A CA 1
ATOM 910 C C . SER A 1 116 ? 22.098 5.305 -11.594 1.00 93.75 116 SER A C 1
ATOM 912 O O . SER A 1 116 ? 21.617 4.251 -12.012 1.00 93.75 116 SER A O 1
ATOM 914 N N . LEU A 1 117 ? 21.489 6.484 -11.732 1.00 92.50 117 LEU A N 1
ATOM 915 C CA . LEU A 1 117 ? 20.220 6.652 -12.432 1.00 92.50 117 LEU A CA 1
ATOM 916 C C . LEU A 1 117 ? 20.374 6.332 -13.926 1.00 92.50 117 LEU A C 1
ATOM 918 O O . LEU A 1 117 ? 19.606 5.535 -14.465 1.00 92.50 117 LEU A O 1
ATOM 922 N N . GLU A 1 118 ? 21.409 6.878 -14.572 1.00 93.44 118 GLU A N 1
ATOM 923 C CA . GLU A 1 118 ? 21.741 6.599 -15.976 1.00 93.44 118 GLU A CA 1
ATOM 924 C C . GLU A 1 118 ? 21.983 5.107 -16.216 1.00 93.44 118 GLU A C 1
ATOM 926 O O . GLU A 1 118 ? 21.509 4.552 -17.212 1.00 93.44 118 GLU A O 1
ATOM 931 N N . ARG A 1 119 ? 22.674 4.432 -15.288 1.00 93.25 119 ARG A N 1
ATOM 932 C CA . ARG A 1 119 ? 22.901 2.984 -15.353 1.00 93.25 119 ARG A CA 1
ATOM 933 C C . ARG A 1 119 ? 21.589 2.207 -15.330 1.00 93.25 119 ARG A C 1
ATOM 935 O O . ARG A 1 119 ? 21.406 1.327 -16.166 1.00 93.25 119 ARG A O 1
ATOM 942 N N . GLU A 1 120 ? 20.695 2.496 -14.385 1.00 91.88 120 GLU A N 1
ATOM 943 C CA . GLU A 1 120 ? 19.439 1.747 -14.271 1.00 91.88 120 GLU A CA 1
ATOM 944 C C . GLU A 1 120 ? 18.516 2.002 -15.473 1.00 91.88 120 GLU A C 1
ATOM 946 O O . GLU A 1 120 ? 17.960 1.047 -16.013 1.00 91.88 120 GLU A O 1
ATOM 951 N N . ILE A 1 121 ? 18.442 3.242 -15.971 1.00 90.25 121 ILE A N 1
ATOM 952 C CA . ILE A 1 121 ? 17.698 3.572 -17.200 1.00 90.25 121 ILE A CA 1
ATOM 953 C C . ILE A 1 121 ? 18.298 2.844 -18.411 1.00 90.25 121 ILE A C 1
ATOM 955 O O . ILE A 1 121 ? 17.566 2.240 -19.190 1.00 90.25 121 ILE A O 1
ATOM 959 N N . SER A 1 122 ? 19.627 2.828 -18.547 1.00 89.94 122 SER A N 1
ATOM 960 C CA . SER A 1 122 ? 20.303 2.131 -19.652 1.00 89.94 122 SER A CA 1
ATOM 961 C C . SER A 1 122 ? 20.061 0.620 -19.627 1.00 89.94 122 SER A C 1
ATOM 963 O O . SER A 1 122 ? 19.932 -0.002 -20.680 1.00 89.94 122 SER A O 1
ATOM 965 N N . LEU A 1 123 ? 19.992 0.018 -18.435 1.00 89.38 123 LEU A N 1
ATOM 966 C CA . LEU A 1 123 ? 19.701 -1.408 -18.278 1.00 89.38 123 LEU A CA 1
ATOM 967 C C . LEU A 1 123 ? 18.258 -1.750 -18.655 1.00 89.38 123 LEU A C 1
ATOM 969 O O . LEU A 1 123 ? 18.037 -2.811 -19.237 1.00 89.38 123 LEU A O 1
ATOM 973 N N . ILE A 1 124 ? 17.299 -0.875 -18.337 1.00 87.19 124 ILE A N 1
ATOM 974 C CA . ILE A 1 124 ? 15.910 -1.022 -18.795 1.00 87.19 124 ILE A CA 1
ATOM 975 C C . ILE A 1 124 ? 15.873 -0.925 -20.322 1.00 87.19 124 ILE A C 1
ATOM 977 O O . ILE A 1 124 ? 15.419 -1.867 -20.960 1.00 87.19 124 ILE A O 1
ATOM 981 N N . TRP A 1 125 ? 16.493 0.110 -20.896 1.00 85.38 125 TRP A N 1
ATOM 982 C CA . TRP A 1 125 ? 16.515 0.345 -22.343 1.00 85.38 125 TRP A CA 1
ATOM 983 C C . TRP A 1 125 ? 17.118 -0.814 -23.154 1.00 85.38 125 TRP A C 1
ATOM 985 O O . TRP A 1 125 ? 16.681 -1.120 -24.261 1.00 85.38 125 TRP A O 1
ATOM 995 N N . GLN A 1 126 ? 18.161 -1.463 -22.629 1.00 85.81 126 GLN A N 1
ATOM 996 C CA . GLN A 1 126 ? 18.797 -2.617 -23.281 1.00 85.81 126 GLN A CA 1
ATOM 997 C C . GLN A 1 126 ? 18.021 -3.929 -23.076 1.00 85.81 126 GLN A C 1
ATOM 999 O O . GLN A 1 126 ? 18.352 -4.940 -23.700 1.00 85.81 126 GLN A O 1
ATOM 1004 N N . SER A 1 127 ? 17.016 -3.936 -22.199 1.00 79.75 127 SER A N 1
ATOM 1005 C CA . SER A 1 127 ? 16.213 -5.111 -21.882 1.00 79.75 127 SER A CA 1
ATOM 1006 C C . SER A 1 127 ? 14.928 -5.131 -22.708 1.00 79.75 127 SER A C 1
ATOM 1008 O O . SER A 1 127 ? 14.142 -4.196 -22.700 1.00 79.75 127 SER A O 1
ATOM 1010 N N . ASP A 1 128 ? 14.668 -6.250 -23.381 1.00 70.62 128 ASP A N 1
ATOM 1011 C CA . ASP A 1 128 ? 13.392 -6.483 -24.062 1.00 70.62 128 ASP A CA 1
ATOM 1012 C C . ASP A 1 128 ? 12.276 -6.677 -23.014 1.00 70.62 128 ASP A C 1
ATOM 1014 O O . ASP A 1 128 ? 12.253 -7.691 -22.299 1.00 70.62 128 ASP A O 1
ATOM 1018 N N . GLU A 1 129 ? 11.387 -5.684 -22.892 1.00 63.12 129 GLU A N 1
ATOM 1019 C CA . GLU A 1 129 ? 10.260 -5.693 -21.949 1.00 63.12 129 GLU A CA 1
ATOM 1020 C C . GLU A 1 129 ? 9.158 -6.677 -22.344 1.00 63.12 129 GLU A C 1
ATOM 1022 O O . GLU A 1 129 ? 8.370 -7.106 -21.496 1.00 63.12 129 GLU A O 1
ATOM 1027 N N . LEU A 1 130 ? 9.077 -7.048 -23.622 1.00 63.81 130 LEU A N 1
ATOM 1028 C CA . LEU A 1 130 ? 7.988 -7.875 -24.106 1.00 63.81 130 LEU A CA 1
ATOM 1029 C C . LEU A 1 130 ? 8.273 -9.341 -23.789 1.00 63.81 130 LEU A C 1
ATOM 1031 O O . LEU A 1 130 ? 9.227 -9.966 -24.265 1.00 63.81 130 LEU A O 1
ATOM 1035 N N . ALA A 1 131 ? 7.386 -9.935 -22.993 1.00 61.03 131 ALA A N 1
ATOM 1036 C CA . ALA A 1 131 ? 7.298 -11.379 -22.924 1.00 61.03 131 ALA A CA 1
ATOM 1037 C C . ALA A 1 131 ? 6.936 -11.900 -24.325 1.00 61.03 131 ALA A C 1
ATOM 1039 O O . ALA A 1 131 ? 5.823 -11.714 -24.809 1.00 61.03 131 ALA A O 1
ATOM 1040 N N . ARG A 1 132 ? 7.900 -12.544 -24.994 1.00 65.38 132 ARG A N 1
ATOM 1041 C CA . ARG A 1 132 ? 7.715 -13.141 -26.331 1.00 65.38 132 ARG A CA 1
ATOM 1042 C C . ARG A 1 132 ? 6.711 -14.301 -26.328 1.00 65.38 132 ARG A C 1
ATOM 1044 O O . ARG A 1 132 ? 6.276 -14.738 -27.386 1.00 65.38 132 ARG A O 1
ATOM 1051 N N . SER A 1 133 ? 6.349 -14.789 -25.144 1.00 67.31 133 SER A N 1
ATOM 1052 C CA . SER A 1 133 ? 5.377 -15.849 -24.909 1.00 67.31 133 SER A CA 1
ATOM 1053 C C . SER A 1 133 ? 4.404 -15.440 -23.807 1.00 67.31 133 SER A C 1
ATOM 1055 O O . SER A 1 133 ? 4.787 -14.748 -22.862 1.00 67.31 133 SER A O 1
ATOM 1057 N N . LYS A 1 134 ? 3.160 -15.917 -23.903 1.00 70.62 134 LYS A N 1
ATOM 1058 C CA . LYS A 1 134 ? 2.168 -15.792 -22.829 1.00 70.62 134 LYS A CA 1
ATOM 1059 C C . LYS A 1 134 ? 2.736 -16.411 -21.534 1.00 70.62 134 LYS A C 1
ATOM 1061 O O . LYS A 1 134 ? 3.333 -17.489 -21.623 1.00 70.62 134 LYS A O 1
ATOM 1066 N N . PRO A 1 135 ? 2.608 -15.752 -20.369 1.00 72.62 135 PRO A N 1
ATOM 1067 C CA . PRO A 1 135 ? 3.036 -16.321 -19.097 1.00 72.62 135 PRO A CA 1
ATOM 1068 C C . PRO A 1 135 ? 2.239 -17.591 -18.803 1.00 72.62 135 PRO A C 1
ATOM 1070 O O . PRO A 1 135 ? 1.111 -17.765 -19.271 1.00 72.62 135 PRO A O 1
ATOM 1073 N N . THR A 1 136 ? 2.849 -18.505 -18.055 1.00 79.00 136 THR A N 1
ATOM 1074 C CA . THR A 1 136 ? 2.137 -19.684 -17.572 1.00 79.00 136 THR A CA 1
ATOM 1075 C C . THR A 1 136 ? 1.262 -19.301 -16.383 1.00 79.00 136 THR A C 1
ATOM 1077 O O . THR A 1 136 ? 1.509 -18.311 -15.693 1.00 79.00 136 THR A O 1
ATOM 1080 N N . VAL A 1 137 ? 0.259 -20.130 -16.117 1.00 81.38 137 VAL A N 1
ATOM 1081 C CA . VAL A 1 137 ? -0.668 -19.993 -14.986 1.00 81.38 137 VAL A CA 1
ATOM 1082 C C . VAL A 1 137 ? 0.090 -19.897 -13.654 1.00 81.38 137 VAL A C 1
ATOM 1084 O O . VAL A 1 137 ? -0.256 -19.105 -12.781 1.00 81.38 137 VAL A O 1
ATOM 1087 N N . GLN A 1 138 ? 1.170 -20.670 -13.519 1.00 82.69 138 GLN A N 1
ATOM 1088 C CA . GLN A 1 138 ? 2.038 -20.657 -12.343 1.00 82.69 138 GLN A CA 1
ATOM 1089 C C . GLN A 1 138 ? 2.767 -19.319 -12.204 1.00 82.69 138 GLN A C 1
ATOM 1091 O O . GLN A 1 138 ? 2.784 -18.747 -11.119 1.00 82.69 138 GLN A O 1
ATOM 1096 N N . THR A 1 139 ? 3.313 -18.785 -13.301 1.00 78.12 139 THR A N 1
ATOM 1097 C CA . THR A 1 139 ? 3.986 -17.481 -13.288 1.00 78.12 139 THR A CA 1
ATOM 1098 C C . THR A 1 139 ? 3.017 -16.348 -12.945 1.00 78.12 139 THR A C 1
ATOM 1100 O O . THR A 1 139 ? 3.391 -15.432 -12.220 1.00 78.12 139 THR A O 1
ATOM 1103 N N . GLU A 1 140 ? 1.764 -16.403 -13.404 1.00 79.19 140 GLU A N 1
ATOM 1104 C CA . GLU A 1 140 ? 0.741 -15.424 -13.004 1.00 79.19 140 GLU A CA 1
ATOM 1105 C C . GLU A 1 140 ? 0.460 -15.480 -11.494 1.00 79.19 140 GLU A C 1
ATOM 1107 O O . GLU A 1 140 ? 0.431 -14.440 -10.836 1.00 79.19 140 GLU A O 1
ATOM 1112 N N . ALA A 1 141 ? 0.325 -16.680 -10.922 1.00 83.88 141 ALA A N 1
ATOM 1113 C CA . ALA A 1 141 ? 0.130 -16.848 -9.483 1.00 83.88 141 ALA A CA 1
ATOM 1114 C C . ALA A 1 141 ? 1.340 -16.352 -8.664 1.00 83.88 141 ALA A C 1
ATOM 1116 O O . ALA A 1 141 ? 1.162 -15.640 -7.673 1.00 83.88 141 ALA A O 1
ATOM 1117 N N . GLU A 1 142 ? 2.565 -16.660 -9.107 1.00 83.06 142 GLU A N 1
ATOM 1118 C CA . GLU A 1 142 ? 3.810 -16.176 -8.490 1.00 83.06 142 GLU A CA 1
ATOM 1119 C C . GLU A 1 142 ? 3.877 -14.643 -8.470 1.00 83.06 142 GLU A C 1
ATOM 1121 O O . GLU A 1 142 ? 4.251 -14.046 -7.457 1.00 83.06 142 GLU A O 1
ATOM 1126 N N . MET A 1 143 ? 3.468 -13.990 -9.561 1.00 78.19 143 MET A N 1
ATOM 1127 C CA . MET A 1 143 ? 3.400 -12.528 -9.624 1.00 78.19 143 MET A CA 1
ATOM 1128 C C . MET A 1 143 ? 2.414 -11.958 -8.598 1.00 78.19 143 MET A C 1
ATOM 1130 O O . MET A 1 143 ? 2.729 -10.963 -7.942 1.00 78.19 143 MET A O 1
ATOM 1134 N N . GLY A 1 144 ? 1.265 -12.607 -8.392 1.00 82.75 144 GLY A N 1
ATOM 1135 C CA . GLY A 1 144 ? 0.316 -12.235 -7.340 1.00 82.75 144 GLY A CA 1
ATOM 1136 C C . GLY A 1 144 ? 0.926 -12.304 -5.940 1.00 82.75 144 GLY A C 1
ATOM 1137 O O . GLY A 1 144 ? 0.795 -11.362 -5.155 1.00 82.75 144 GLY A O 1
ATOM 1138 N N . THR A 1 145 ? 1.662 -13.377 -5.637 1.00 84.12 145 THR A N 1
ATOM 1139 C CA . THR A 1 145 ? 2.367 -13.523 -4.353 1.00 84.12 145 THR A CA 1
ATOM 1140 C C . THR A 1 145 ? 3.415 -12.428 -4.147 1.00 84.12 145 THR A C 1
ATOM 1142 O O . THR A 1 145 ? 3.521 -11.885 -3.047 1.00 84.12 145 THR A O 1
ATOM 1145 N N . LEU A 1 146 ? 4.135 -12.033 -5.200 1.00 82.50 146 LEU A N 1
ATOM 1146 C CA . LEU A 1 146 ? 5.130 -10.958 -5.116 1.00 82.50 146 LEU A CA 1
ATOM 1147 C C . LEU A 1 146 ? 4.516 -9.599 -4.774 1.00 82.50 146 LEU A C 1
ATOM 1149 O O . LEU A 1 146 ? 5.143 -8.816 -4.057 1.00 82.50 146 LEU A O 1
ATOM 1153 N N . VAL A 1 147 ? 3.309 -9.301 -5.258 1.00 83.00 147 VAL A N 1
ATOM 1154 C CA . VAL A 1 147 ? 2.592 -8.070 -4.880 1.00 83.00 147 VAL A CA 1
ATOM 1155 C C . VAL A 1 147 ? 2.251 -8.091 -3.392 1.00 83.00 147 VAL A C 1
ATOM 1157 O O . VAL A 1 147 ? 2.426 -7.085 -2.696 1.00 83.00 147 VAL A O 1
ATOM 1160 N N . ILE A 1 148 ? 1.813 -9.245 -2.884 1.00 87.69 148 ILE A N 1
ATOM 1161 C CA . ILE A 1 148 ? 1.507 -9.411 -1.463 1.00 87.69 148 ILE A CA 1
ATOM 1162 C C . ILE A 1 148 ? 2.770 -9.189 -0.622 1.00 87.69 148 ILE A C 1
ATOM 1164 O O . ILE A 1 148 ? 2.742 -8.384 0.308 1.00 87.69 148 ILE A O 1
ATOM 1168 N N . GLU A 1 149 ? 3.879 -9.839 -0.973 1.00 86.62 149 GLU A N 1
ATOM 1169 C CA . GLU A 1 149 ? 5.141 -9.776 -0.225 1.00 86.62 149 GLU A CA 1
ATOM 1170 C C . GLU A 1 149 ? 5.777 -8.378 -0.245 1.00 86.62 149 GLU A C 1
ATOM 1172 O O . GLU A 1 149 ? 6.174 -7.848 0.795 1.00 86.62 149 GLU A O 1
ATOM 1177 N N . ASN A 1 150 ? 5.872 -7.756 -1.421 1.00 78.69 150 ASN A N 1
ATOM 1178 C CA . ASN A 1 150 ? 6.641 -6.520 -1.570 1.00 78.69 150 ASN A CA 1
ATOM 1179 C C . ASN A 1 150 ? 5.851 -5.270 -1.177 1.00 78.69 150 ASN A C 1
ATOM 1181 O O . ASN A 1 150 ? 6.440 -4.314 -0.665 1.00 78.69 150 ASN A O 1
ATOM 1185 N N . VAL A 1 151 ? 4.534 -5.271 -1.412 1.00 82.25 151 VAL A N 1
ATOM 1186 C CA . VAL A 1 151 ? 3.681 -4.088 -1.235 1.00 82.25 151 VAL A CA 1
ATOM 1187 C C . VAL A 1 151 ? 2.761 -4.265 -0.035 1.00 82.25 151 VAL A C 1
ATOM 1189 O O . VAL A 1 151 ? 2.891 -3.540 0.957 1.00 82.25 151 VAL A O 1
ATOM 1192 N N . MET A 1 152 ? 1.852 -5.242 -0.089 1.00 86.25 152 MET A N 1
ATOM 1193 C CA . MET A 1 152 ? 0.778 -5.362 0.907 1.00 86.25 152 MET A CA 1
ATOM 1194 C C . MET A 1 152 ? 1.309 -5.685 2.304 1.00 86.25 152 MET A C 1
ATOM 1196 O O . MET A 1 152 ? 0.812 -5.132 3.284 1.00 86.25 152 MET A O 1
ATOM 1200 N N . TRP A 1 153 ? 2.361 -6.505 2.397 1.00 88.06 153 TRP A N 1
ATOM 1201 C CA . TRP A 1 153 ? 2.979 -6.904 3.664 1.00 88.06 153 TRP A CA 1
ATOM 1202 C C . TRP A 1 153 ? 3.467 -5.715 4.497 1.00 88.06 153 TRP A C 1
ATOM 1204 O O . TRP A 1 153 ? 3.462 -5.761 5.726 1.00 88.06 153 TRP A O 1
ATOM 1214 N N . LYS A 1 154 ? 3.871 -4.624 3.837 1.00 83.62 154 LYS A N 1
ATOM 1215 C CA . LYS A 1 154 ? 4.290 -3.380 4.499 1.00 83.62 154 LYS A CA 1
ATOM 1216 C C . LYS A 1 154 ? 3.133 -2.392 4.617 1.00 83.62 154 LYS A C 1
ATOM 1218 O O . LYS A 1 154 ? 2.954 -1.794 5.677 1.00 83.62 154 LYS A O 1
ATOM 1223 N N . ALA A 1 155 ? 2.346 -2.236 3.553 1.00 86.06 155 ALA A N 1
ATOM 1224 C CA . ALA A 1 155 ? 1.296 -1.228 3.474 1.00 86.06 155 ALA A CA 1
ATOM 1225 C C . ALA A 1 155 ? 0.126 -1.502 4.432 1.00 86.06 155 ALA A C 1
ATOM 1227 O O . ALA A 1 155 ? -0.307 -0.586 5.131 1.00 86.06 155 ALA A O 1
ATOM 1228 N N . LEU A 1 156 ? -0.360 -2.748 4.521 1.00 89.75 156 LEU A N 1
ATOM 1229 C CA . LEU A 1 156 ? -1.520 -3.077 5.358 1.00 89.75 156 LEU A CA 1
ATOM 1230 C C . LEU A 1 156 ? -1.255 -2.851 6.855 1.00 89.75 156 LEU A C 1
ATOM 1232 O O . LEU A 1 156 ? -2.039 -2.134 7.481 1.00 89.75 156 LEU A O 1
ATOM 1236 N N . PRO A 1 157 ? -0.156 -3.355 7.455 1.00 89.81 157 PRO A N 1
ATOM 1237 C CA . PRO A 1 157 ? 0.126 -3.075 8.861 1.00 89.81 157 PRO A CA 1
ATOM 1238 C C . PRO A 1 157 ? 0.336 -1.585 9.146 1.00 89.81 157 PRO A C 1
ATOM 1240 O O . PRO A 1 157 ? -0.073 -1.098 10.199 1.00 89.81 157 PRO A O 1
ATOM 1243 N N . GLN A 1 158 ? 0.961 -0.842 8.224 1.00 88.25 158 GLN A N 1
ATOM 1244 C CA . GLN A 1 158 ? 1.123 0.609 8.364 1.00 88.25 158 GLN A CA 1
ATOM 1245 C C . GLN A 1 158 ? -0.226 1.330 8.343 1.00 88.25 158 GLN A C 1
ATOM 1247 O O . GLN A 1 158 ? -0.470 2.195 9.187 1.00 88.25 158 GLN A O 1
ATOM 1252 N N . TYR A 1 159 ? -1.120 0.937 7.435 1.00 88.62 159 TYR A N 1
ATOM 1253 C CA . TYR A 1 159 ? -2.470 1.479 7.365 1.00 88.62 159 TYR A CA 1
ATOM 1254 C C . TYR A 1 159 ? -3.269 1.181 8.639 1.00 88.62 159 TYR A C 1
ATOM 1256 O O . TYR A 1 159 ? -3.842 2.101 9.213 1.00 88.62 159 TYR A O 1
ATOM 1264 N N . LEU A 1 160 ? -3.246 -0.060 9.139 1.00 90.31 160 LEU A 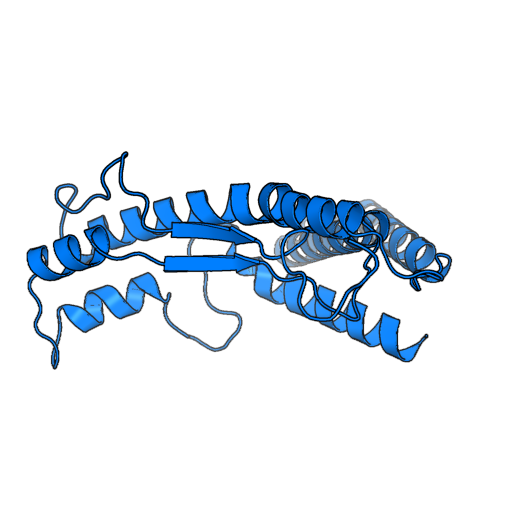N 1
ATOM 1265 C CA . LEU A 1 160 ? -3.938 -0.432 10.380 1.00 90.31 160 LEU A CA 1
ATOM 1266 C C . LEU A 1 160 ? -3.420 0.354 11.591 1.00 90.31 160 LEU A C 1
ATOM 1268 O O . LEU A 1 160 ? -4.209 0.805 12.418 1.00 90.31 160 LEU A O 1
ATOM 1272 N N . ARG A 1 161 ? -2.104 0.591 11.677 1.00 90.12 161 ARG A N 1
ATOM 1273 C CA . ARG A 1 161 ? -1.521 1.455 12.719 1.00 90.12 161 ARG A CA 1
ATOM 1274 C C . ARG A 1 161 ? -2.005 2.897 12.600 1.00 90.12 161 ARG A C 1
ATOM 1276 O O . ARG A 1 161 ? -2.338 3.496 13.621 1.00 90.12 161 ARG A O 1
ATOM 1283 N N . LYS A 1 162 ? -2.053 3.445 11.379 1.00 89.19 162 LYS A N 1
ATOM 1284 C CA . LYS A 1 162 ? -2.576 4.794 11.121 1.00 89.19 162 LYS A CA 1
ATOM 1285 C C . LYS A 1 162 ? -4.051 4.887 11.512 1.00 89.19 162 LYS A C 1
ATOM 1287 O O . LYS A 1 162 ? -4.406 5.789 12.258 1.00 89.19 162 LYS A O 1
ATOM 1292 N N . LEU A 1 163 ? -4.874 3.932 11.076 1.00 89.81 163 LEU A N 1
ATOM 1293 C CA . LEU A 1 163 ? -6.295 3.857 11.410 1.00 89.81 163 LEU A CA 1
ATOM 1294 C C . LEU A 1 163 ? -6.508 3.813 12.926 1.00 89.81 163 LEU A C 1
ATOM 1296 O O . LEU A 1 163 ? -7.253 4.632 13.449 1.00 89.81 163 LEU A O 1
ATOM 1300 N N . ASN A 1 164 ? -5.796 2.931 13.634 1.00 91.88 164 ASN A N 1
ATOM 1301 C CA . ASN A 1 164 ? -5.866 2.840 15.091 1.00 91.88 164 ASN A CA 1
ATOM 1302 C C . ASN A 1 164 ? -5.486 4.164 15.775 1.00 91.88 164 ASN A C 1
ATOM 1304 O O . ASN A 1 164 ? -6.179 4.614 16.682 1.00 91.88 164 ASN A O 1
ATOM 1308 N N . ALA A 1 165 ? -4.410 4.818 15.324 1.00 90.69 165 ALA A N 1
ATOM 1309 C CA . ALA A 1 165 ? -4.005 6.113 15.866 1.00 90.69 165 ALA A CA 1
ATOM 1310 C C . ALA A 1 165 ? -5.077 7.195 15.644 1.00 90.69 165 ALA A C 1
ATOM 1312 O O . ALA A 1 165 ? -5.370 7.949 16.569 1.00 90.69 165 ALA A O 1
ATOM 1313 N N . THR A 1 166 ? -5.691 7.237 14.456 1.00 90.44 166 THR A N 1
ATOM 1314 C CA . THR A 1 166 ? -6.788 8.166 14.145 1.00 90.44 166 THR A CA 1
ATOM 1315 C C . THR A 1 166 ? -8.047 7.864 14.959 1.00 90.44 166 THR A C 1
ATOM 1317 O O . THR A 1 166 ? -8.691 8.782 15.450 1.00 90.44 166 THR A O 1
ATOM 1320 N N . MET A 1 167 ? -8.399 6.593 15.157 1.00 90.50 167 MET A N 1
ATOM 1321 C CA . MET A 1 167 ? -9.542 6.216 15.997 1.00 90.50 167 MET A CA 1
ATOM 1322 C C . MET A 1 167 ? -9.343 6.694 17.437 1.00 90.50 167 MET A C 1
ATOM 1324 O O . MET A 1 167 ? -10.229 7.329 17.997 1.00 90.50 167 MET A O 1
ATOM 1328 N N . ILE A 1 168 ? -8.155 6.478 18.008 1.00 92.31 168 ILE A N 1
ATOM 1329 C CA . ILE A 1 168 ? -7.832 6.935 19.366 1.00 92.31 168 ILE A CA 1
ATOM 1330 C C . ILE A 1 168 ? -7.893 8.467 19.473 1.00 92.31 168 ILE A C 1
ATOM 1332 O O . ILE A 1 168 ? -8.398 8.978 20.476 1.00 92.31 168 ILE A O 1
ATOM 1336 N N . SER A 1 169 ? -7.387 9.198 18.469 1.00 90.81 169 SER A N 1
ATOM 1337 C CA . SER A 1 169 ? -7.368 10.666 18.494 1.00 90.81 169 SER A CA 1
ATOM 1338 C C . SER A 1 169 ? -8.755 11.281 18.329 1.00 90.81 169 SER A C 1
ATOM 1340 O O . SER A 1 169 ? -9.107 12.172 19.098 1.00 90.81 169 SER A O 1
ATOM 1342 N N . GLU A 1 170 ? -9.542 10.804 17.363 1.00 89.75 170 GLU A N 1
ATOM 1343 C CA . GLU A 1 170 ? -10.817 11.429 16.992 1.00 89.75 170 GLU A CA 1
ATOM 1344 C C . GLU A 1 170 ? -12.002 10.945 17.839 1.00 89.75 170 GLU A C 1
ATOM 1346 O O . GLU A 1 170 ? -12.922 11.719 18.089 1.00 89.75 170 GLU A O 1
ATOM 1351 N N . LEU A 1 171 ? -11.990 9.691 18.309 1.00 89.56 171 LEU A N 1
ATOM 1352 C CA . LEU A 1 171 ? -13.073 9.133 19.135 1.00 89.56 171 LEU A CA 1
ATOM 1353 C C . LEU A 1 171 ? -12.872 9.411 20.634 1.00 89.56 171 LEU A C 1
ATOM 1355 O O . LEU A 1 171 ? -13.772 9.175 21.433 1.00 89.56 171 LEU A O 1
ATOM 1359 N N . GLY A 1 172 ? -11.718 9.958 21.033 1.00 86.25 172 GLY A N 1
ATOM 1360 C CA . GLY A 1 172 ? -11.511 10.472 22.389 1.00 86.25 172 GLY A CA 1
ATOM 1361 C C . GLY A 1 172 ? -10.993 9.450 23.404 1.00 86.25 172 GLY A C 1
ATOM 1362 O O . GLY A 1 172 ? -11.365 9.509 24.578 1.00 86.25 172 GLY A O 1
ATOM 1363 N N . GLY A 1 173 ? -10.116 8.527 22.992 1.00 88.81 173 GLY A N 1
ATOM 1364 C CA . GLY A 1 173 ? -9.334 7.727 23.940 1.00 88.81 173 GLY A CA 1
ATOM 1365 C C . GL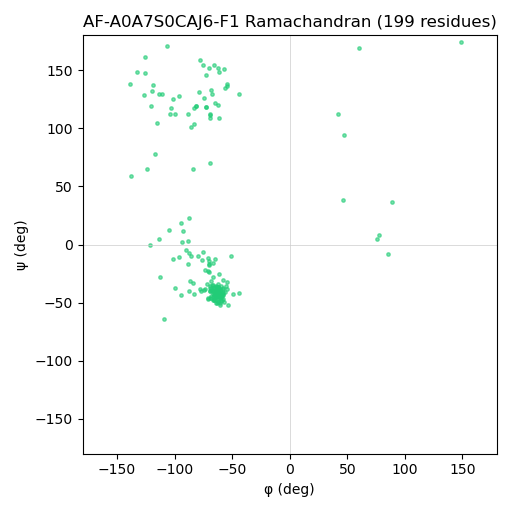Y A 1 173 ? -8.963 6.315 23.487 1.00 88.81 173 GLY A C 1
ATOM 1366 O O . GLY A 1 173 ? -9.368 5.825 22.435 1.00 88.81 173 GLY A O 1
ATOM 1367 N N . THR A 1 174 ? -8.149 5.645 24.308 1.00 89.19 174 THR A N 1
ATOM 1368 C CA . THR A 1 174 ? -7.583 4.313 24.024 1.00 89.19 174 THR A CA 1
ATOM 1369 C C . THR A 1 174 ? -8.614 3.185 24.055 1.00 89.19 174 THR A C 1
ATOM 1371 O O . THR A 1 174 ? -8.356 2.113 23.503 1.00 89.19 174 THR A O 1
ATOM 1374 N N . GLN A 1 175 ? -9.788 3.423 24.646 1.00 89.12 175 GLN A N 1
ATOM 1375 C CA . GLN A 1 175 ? -10.919 2.495 24.630 1.00 89.12 175 GLN A CA 1
ATOM 1376 C C . GLN A 1 175 ? -11.433 2.209 23.212 1.00 89.12 175 GLN A C 1
ATOM 1378 O O . GLN A 1 175 ? -11.951 1.126 22.967 1.00 89.12 175 GLN A O 1
ATOM 1383 N N . PHE A 1 176 ? -11.217 3.133 22.271 1.00 91.38 176 PHE A N 1
ATOM 1384 C CA . PHE A 1 176 ? -11.595 2.984 20.864 1.00 91.38 176 PHE A CA 1
ATOM 1385 C C . PHE A 1 176 ? -10.459 2.440 19.989 1.00 91.38 176 PHE A C 1
ATOM 1387 O O . PHE A 1 176 ? -10.477 2.589 18.769 1.00 91.38 176 PHE A O 1
ATOM 1394 N N . SER A 1 177 ? -9.443 1.824 20.599 1.00 92.25 177 SER A N 1
ATOM 1395 C CA . SER A 1 177 ? -8.385 1.157 19.843 1.00 92.25 177 SER A CA 1
ATOM 1396 C C . SER A 1 177 ? -8.916 -0.053 19.071 1.00 92.25 177 SER A C 1
ATOM 1398 O O . SER A 1 177 ? -9.939 -0.652 19.415 1.00 92.25 177 SER A O 1
ATOM 1400 N N . LEU A 1 178 ? -8.214 -0.394 17.993 1.00 90.62 178 LEU A N 1
ATOM 1401 C CA . LEU A 1 178 ? -8.490 -1.579 17.202 1.00 90.62 178 LEU A CA 1
ATOM 1402 C C . LEU A 1 178 ? -8.014 -2.831 17.973 1.00 90.62 178 LEU A C 1
ATOM 1404 O O . LEU A 1 178 ? -6.841 -2.885 18.360 1.00 90.62 178 LEU A O 1
ATOM 1408 N N . PRO A 1 179 ? -8.877 -3.841 18.184 1.00 91.38 179 PRO A N 1
ATOM 1409 C CA . PRO A 1 179 ? -8.492 -5.126 18.757 1.00 91.38 179 PRO A CA 1
ATOM 1410 C C . PRO A 1 179 ? -7.381 -5.813 17.953 1.00 91.38 179 PRO A C 1
ATOM 1412 O O . PRO A 1 179 ? -7.277 -5.648 16.739 1.00 91.38 179 PRO A O 1
ATOM 1415 N N . LEU A 1 180 ? -6.553 -6.617 18.624 1.00 88.44 180 LEU A N 1
ATOM 1416 C CA . LEU A 1 180 ? -5.423 -7.311 17.986 1.00 88.44 180 LEU A CA 1
ATOM 1417 C C . LEU A 1 180 ? -5.859 -8.429 17.026 1.00 88.44 180 LEU A C 1
ATOM 1419 O O . LEU A 1 180 ? -5.101 -8.805 16.135 1.00 88.44 180 LEU A O 1
ATOM 1423 N N . ASP A 1 181 ? -7.057 -8.967 17.225 1.00 89.25 181 ASP A N 1
ATOM 1424 C CA . ASP A 1 181 ? -7.707 -9.990 16.406 1.00 89.25 181 ASP A CA 1
ATOM 1425 C C . ASP A 1 181 ? -8.559 -9.401 15.269 1.00 89.25 181 ASP A C 1
ATOM 1427 O O . ASP A 1 181 ? -9.063 -10.143 14.420 1.00 89.25 181 ASP A O 1
ATOM 1431 N N . ALA A 1 182 ? -8.693 -8.072 15.206 1.00 87.44 182 ALA A N 1
ATOM 1432 C CA . ALA A 1 182 ? -9.431 -7.409 14.145 1.00 87.44 182 ALA A CA 1
ATOM 1433 C C . ALA A 1 182 ? -8.739 -7.618 12.790 1.00 87.44 182 ALA A C 1
ATOM 1435 O O . ALA A 1 182 ? -7.593 -7.221 12.566 1.00 87.44 182 ALA A O 1
ATOM 1436 N N . THR A 1 183 ? -9.477 -8.210 11.854 1.00 87.88 183 THR A N 1
ATOM 1437 C CA . THR A 1 183 ? -9.018 -8.507 10.491 1.00 87.88 183 THR A CA 1
ATOM 1438 C C . THR A 1 183 ? -9.962 -7.877 9.459 1.00 87.88 183 THR A C 1
ATOM 1440 O O . THR A 1 183 ? -10.632 -8.585 8.710 1.00 87.88 183 THR A O 1
ATOM 1443 N N . PRO A 1 184 ? -10.045 -6.532 9.396 1.00 89.31 184 PRO A N 1
ATOM 1444 C CA . PRO A 1 184 ? -10.988 -5.850 8.507 1.00 89.31 184 PRO A CA 1
ATOM 1445 C C . PRO A 1 184 ? -10.625 -5.989 7.021 1.00 89.31 184 PRO A C 1
ATOM 1447 O O . PRO A 1 184 ? -11.454 -5.710 6.161 1.00 89.31 184 PRO A O 1
ATOM 1450 N N . PHE A 1 185 ? -9.402 -6.425 6.702 1.00 91.75 185 PHE A N 1
ATOM 1451 C CA . PHE A 1 185 ? -8.937 -6.635 5.333 1.00 91.75 185 PHE A CA 1
ATOM 1452 C C . PHE A 1 185 ? -8.683 -8.112 5.060 1.00 91.75 185 PHE A C 1
ATOM 1454 O O . PHE A 1 185 ? -7.928 -8.764 5.783 1.00 91.75 185 PHE A O 1
ATOM 1461 N N . GLN A 1 186 ? -9.248 -8.603 3.962 1.00 91.62 186 GLN A N 1
ATOM 1462 C CA . GLN A 1 186 ? -8.976 -9.924 3.411 1.00 91.62 186 GLN A CA 1
ATOM 1463 C C . GLN A 1 186 ? -8.397 -9.769 2.004 1.00 91.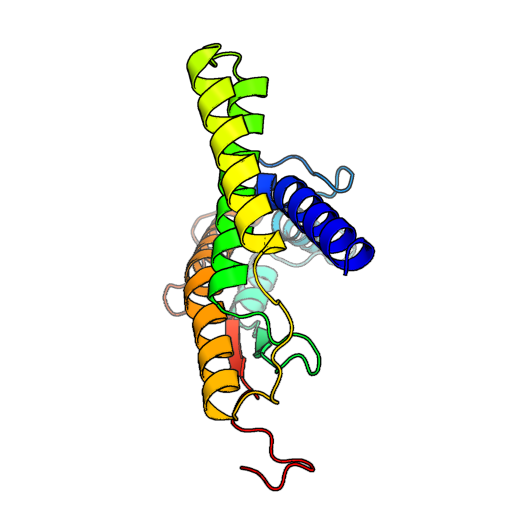62 186 GLN A C 1
ATOM 1465 O O . GLN A 1 186 ? -8.869 -8.947 1.223 1.00 91.62 186 GLN A O 1
ATOM 1470 N N . ILE A 1 187 ? -7.362 -10.544 1.678 1.00 91.06 187 ILE A N 1
ATOM 1471 C CA . ILE A 1 187 ? -6.788 -10.579 0.330 1.00 91.06 187 ILE A CA 1
ATOM 1472 C C . ILE A 1 187 ? -7.106 -11.932 -0.294 1.00 91.06 187 ILE A C 1
ATOM 1474 O O . ILE A 1 187 ? -6.803 -12.974 0.287 1.00 91.06 187 ILE A O 1
ATOM 1478 N N . SER A 1 188 ? -7.649 -11.885 -1.502 1.00 90.75 188 SER A N 1
ATOM 1479 C CA . SER A 1 188 ? -7.956 -13.039 -2.341 1.00 90.75 188 SER A CA 1
ATOM 1480 C C . SER A 1 188 ? -7.299 -12.857 -3.712 1.00 90.75 188 SER A C 1
ATOM 1482 O O . SER A 1 188 ? -6.918 -11.749 -4.088 1.00 90.75 188 SER A O 1
ATOM 1484 N N . SER A 1 189 ? -7.127 -13.934 -4.478 1.00 88.19 189 SER A N 1
ATOM 1485 C CA . SER A 1 189 ? -6.528 -13.872 -5.817 1.00 88.19 189 SER A CA 1
ATOM 1486 C C . SER A 1 189 ? -7.270 -14.780 -6.785 1.00 88.19 189 SER A C 1
ATOM 1488 O O . SER A 1 189 ? -7.629 -15.903 -6.437 1.00 88.19 189 SER A O 1
ATOM 1490 N N . TRP A 1 190 ? -7.484 -14.288 -8.002 1.00 88.06 190 TRP A N 1
ATOM 1491 C CA . TRP A 1 190 ? -7.987 -15.067 -9.137 1.00 88.06 190 TRP A CA 1
ATOM 1492 C C . TRP A 1 190 ? -6.856 -15.578 -10.036 1.00 88.06 190 TRP A C 1
ATOM 1494 O O . TRP A 1 190 ? -7.081 -16.429 -10.898 1.00 88.06 190 TRP A O 1
ATOM 1504 N N . MET A 1 191 ? -5.627 -15.097 -9.822 1.00 82.88 191 MET A N 1
ATOM 1505 C CA . MET A 1 191 ? -4.453 -15.555 -10.562 1.00 82.88 191 MET A CA 1
ATOM 1506 C C . MET A 1 191 ? -4.220 -17.042 -10.282 1.00 82.88 191 MET A C 1
ATOM 1508 O O . MET A 1 191 ? -4.031 -17.444 -9.135 1.00 82.88 191 MET A O 1
ATOM 1512 N N . GLY A 1 192 ? -4.251 -17.861 -11.331 1.00 74.12 192 GLY A N 1
ATOM 1513 C CA . GLY A 1 192 ? -4.083 -19.309 -11.227 1.00 74.12 192 GLY A CA 1
ATOM 1514 C C . GLY A 1 192 ? -5.349 -20.116 -10.918 1.00 74.12 192 GLY A C 1
ATOM 1515 O O . GLY A 1 192 ? -5.301 -21.343 -10.979 1.00 74.12 192 GLY A O 1
ATOM 1516 N N . GLY A 1 193 ? -6.469 -19.456 -10.607 1.00 74.81 193 GLY A N 1
ATOM 1517 C CA . GLY A 1 193 ? -7.748 -20.107 -10.296 1.00 74.81 193 GLY A CA 1
ATOM 1518 C C . GLY A 1 193 ? -8.847 -19.862 -11.330 1.00 74.81 193 GLY A C 1
ATOM 1519 O O . GLY A 1 193 ? -9.717 -20.715 -11.495 1.00 74.81 193 GLY A O 1
ATOM 1520 N N . ASP A 1 194 ? -8.809 -18.727 -12.032 1.00 73.38 194 ASP A N 1
ATOM 1521 C CA . ASP A 1 194 ? -9.804 -18.381 -13.047 1.00 73.38 194 ASP A CA 1
ATOM 1522 C C . ASP A 1 194 ? -9.625 -19.236 -14.318 1.00 73.38 194 ASP A C 1
ATOM 1524 O O . ASP A 1 194 ? -8.564 -19.239 -14.951 1.00 73.38 194 ASP A O 1
ATOM 1528 N N . ARG A 1 195 ? -10.657 -20.021 -14.656 1.00 66.25 195 ARG A N 1
ATOM 1529 C CA . ARG A 1 195 ? -10.648 -20.999 -15.764 1.00 66.25 195 ARG A CA 1
ATOM 1530 C C . ARG A 1 195 ? -11.598 -20.627 -16.896 1.00 66.25 195 ARG A C 1
ATOM 1532 O O . ARG A 1 195 ? -11.756 -21.426 -17.823 1.00 66.25 195 ARG A O 1
ATOM 1539 N N . ASP A 1 196 ? -12.238 -19.462 -16.839 1.00 61.31 196 ASP A N 1
ATOM 1540 C CA . ASP A 1 196 ? -13.202 -19.093 -17.867 1.00 61.31 196 ASP A CA 1
ATOM 1541 C C . ASP A 1 196 ? -12.471 -18.833 -19.203 1.00 61.31 196 ASP A C 1
ATOM 1543 O O . ASP A 1 196 ? -11.648 -17.929 -19.341 1.00 61.31 196 ASP A O 1
ATOM 1547 N N . GLY A 1 197 ? -12.686 -19.713 -20.186 1.00 60.25 197 GLY A N 1
ATOM 1548 C CA . GLY A 1 197 ? -12.123 -19.594 -21.537 1.00 60.25 197 GLY A CA 1
ATOM 1549 C C . GLY A 1 197 ? -10.643 -19.973 -21.744 1.00 60.25 197 GLY A C 1
ATOM 1550 O O . GLY A 1 197 ? -10.134 -19.757 -22.847 1.00 60.25 197 GLY A O 1
ATOM 1551 N N . ASN A 1 198 ? -9.934 -20.558 -20.767 1.00 54.38 198 ASN A N 1
ATOM 1552 C CA . ASN A 1 198 ? -8.505 -20.909 -20.902 1.00 54.38 198 ASN A CA 1
ATOM 1553 C C . ASN A 1 198 ? -8.255 -22.434 -20.842 1.00 54.38 198 ASN A C 1
ATOM 1555 O O . ASN A 1 198 ? -8.260 -23.027 -19.768 1.00 54.38 198 ASN A O 1
ATOM 1559 N N . GLN A 1 199 ? -7.992 -23.075 -21.993 1.00 57.72 199 GLN A N 1
ATOM 1560 C CA . GLN A 1 199 ? -7.721 -24.529 -22.092 1.00 57.72 199 GLN A CA 1
ATOM 1561 C C . GLN A 1 199 ? -6.318 -24.954 -21.609 1.00 57.72 199 GLN A C 1
ATOM 1563 O O . GLN A 1 199 ? -6.031 -26.145 -21.544 1.00 57.72 199 GLN A O 1
ATOM 1568 N N . ASN A 1 200 ? -5.443 -23.997 -21.285 1.00 55.56 200 ASN A N 1
ATOM 1569 C CA . ASN A 1 200 ? -4.056 -24.246 -20.874 1.00 55.56 200 ASN A CA 1
ATOM 1570 C C . ASN A 1 200 ? -3.873 -24.373 -19.347 1.00 55.56 200 ASN A C 1
ATOM 1572 O O . ASN A 1 200 ? -2.736 -24.330 -18.875 1.00 55.56 200 ASN A O 1
ATOM 1576 N N . VAL A 1 201 ? -4.974 -24.479 -18.591 1.00 49.25 201 VAL A N 1
ATOM 1577 C CA . VAL A 1 201 ? -4.989 -24.746 -17.142 1.00 49.25 201 VAL A CA 1
ATOM 1578 C C . VAL A 1 201 ? -5.285 -26.217 -16.882 1.00 49.25 201 VAL A C 1
ATOM 1580 O O . VAL A 1 201 ? -6.432 -26.641 -17.179 1.00 49.25 201 VAL A O 1
#

Foldseek 3Di:
DVVVLVVVVVVLVVVLLVVVQPDDDDDQDPPPRDDDPLLPVLLVCCDPPNVDALVRVLVCLLPAADEAEAEQDQAQPADPVVVVLSVVLSVLVNVVVVCVVVVPDDPVNVVVSVVVNVVSSVVNVVDDRDPPDDDALVVQVVVVVCCCVPPVVPPVVVVLVVNQVSSQVNNPHNVSGDDPPRDRYHYHYCRSPDDVPDPRD

Solvent-accessible surface area (backbone atoms only — not comparable to full-atom values): 12028 Å² total; per-residue (Å²): 107,75,72,55,54,52,51,48,51,52,47,47,52,52,46,43,62,57,56,66,62,71,69,81,77,80,74,82,55,87,71,60,93,61,69,54,69,69,71,44,48,58,58,46,40,52,29,83,94,62,59,44,52,57,65,58,52,46,54,51,59,71,71,40,76,46,77,47,72,46,67,73,63,95,83,64,63,70,50,68,72,56,54,54,46,52,52,48,49,38,52,52,52,50,52,53,54,48,35,68,73,70,64,80,59,50,76,65,58,53,49,54,50,51,54,49,49,52,49,52,52,51,53,52,73,74,45,83,69,70,64,93,56,85,78,50,55,64,56,45,30,52,52,54,53,48,49,42,62,73,45,45,64,57,49,50,60,51,49,52,52,50,50,32,52,44,35,22,65,71,59,72,35,76,90,54,46,70,61,93,84,67,68,42,67,44,82,48,67,42,38,70,67,72,59,87,93,49,89,91,115

pLDDT: mean 77.44, std 16.85, range [27.86, 94.56]

Mean predicted aligned error: 11.02 Å